Protein AF-A0A5K4F550-F1 (afdb_monomer)

Mean predicted aligned error: 3.84 Å

InterPro domains:
  IPR004254 AdipoR/Haemolysin-III-related [PF03006] (10-175)
  IPR004254 AdipoR/Haemolysin-III-related [PTHR20855] (12-178)

Secondary structure (DSSP, 8-state):
-HHHHTT--SHHHHHHHHHHHHHHHHHHHHHHHHHHHHHTT--HHHHHHHHHHHHHHHHHHHHHHHHHHHHHS-BSTTHHHHHHHHHHHHHHHHHHHHHHSTTT-HHHHHHHHHHHHHGGGGGGGGBS--TTHHHHHHHHHHHHHHHHHHHTTTTSTTHHHHHHHHHHHHHHHHHHHHIIIII--

Solvent-accessible surface area (backbone atoms only — not comparable to full-atom values): 9419 Å² total; per-residue (Å²): 72,70,76,42,44,76,48,31,86,47,71,68,42,34,53,28,23,48,49,31,25,49,29,56,51,50,40,57,46,35,45,49,51,35,54,58,47,60,73,67,73,55,61,69,67,60,51,52,52,36,50,45,51,36,58,29,35,52,30,48,28,52,32,24,66,46,40,43,57,36,70,70,49,60,36,60,79,63,49,27,58,53,42,48,53,52,34,47,53,45,20,52,53,47,28,52,46,43,70,76,45,63,91,71,46,66,70,57,53,53,49,48,56,48,48,57,54,54,61,56,54,62,54,55,80,45,36,75,73,63,77,42,43,71,43,36,50,52,16,51,50,30,44,59,56,18,50,56,29,54,72,35,42,94,74,42,90,63,19,55,57,53,20,51,51,25,46,49,52,16,50,52,38,32,48,51,24,44,44,57,57,59,39,68,94

Sequence (185 aa):
MIKLCSKADTYSKSVAAIVYGLAIVSLFFASSVFHLFSLFYINGRLRSTLQLCDRIVICLFIAASYTPWLLLRDFHASWGLTALWSVWIAAIFGGAFQYVYLDRFQSVELMIYLAISICPAYSFIYMHEQSGLPLLITGALFYLFGVIFFKLDGHIPLAHAIWHCCVFIAIFLQFNAVDTFLITN

pLDDT: mean 95.19, std 3.92, range [72.19, 98.69]

Nearest PDB structures (foldseek):
  5zlf-assembly2_C  TM=2.761E-01  e=5.617E+00  Escherichia coli K-12

Organism: Schistosoma mansoni (NCBI:txid6183)

Structure (mmCIF, N/CA/C/O backbone):
data_AF-A0A5K4F550-F1
#
_entry.id   AF-A0A5K4F550-F1
#
loop_
_atom_site.group_PDB
_atom_site.id
_atom_site.type_symbol
_atom_site.label_atom_id
_atom_site.label_alt_id
_atom_site.label_comp_id
_atom_site.label_asym_id
_atom_site.label_entity_id
_atom_site.label_seq_id
_atom_site.pdbx_PDB_ins_code
_atom_site.Cartn_x
_atom_site.Cartn_y
_atom_site.Cartn_z
_atom_site.occupancy
_atom_site.B_iso_or_equiv
_atom_site.auth_seq_id
_atom_site.auth_comp_id
_atom_site.auth_asym_id
_atom_site.auth_atom_id
_atom_site.pdbx_PDB_model_num
ATOM 1 N N . MET A 1 1 ? 10.713 -9.600 2.844 1.00 88.75 1 MET A N 1
ATOM 2 C CA . MET A 1 1 ? 11.809 -8.761 3.378 1.00 88.75 1 MET A CA 1
ATOM 3 C C . MET A 1 1 ? 13.182 -9.313 3.008 1.00 88.75 1 MET A C 1
ATOM 5 O O . MET A 1 1 ? 13.795 -8.730 2.132 1.00 88.75 1 MET A O 1
ATOM 9 N N . ILE A 1 2 ? 13.629 -10.444 3.579 1.00 93.50 2 ILE A N 1
ATOM 10 C CA . ILE A 1 2 ? 14.992 -10.994 3.378 1.00 93.50 2 ILE A CA 1
ATOM 11 C C . ILE A 1 2 ? 15.392 -11.062 1.894 1.00 93.50 2 ILE A C 1
ATOM 13 O O . ILE A 1 2 ? 16.446 -10.552 1.536 1.00 93.50 2 ILE A O 1
ATOM 17 N N . LYS A 1 3 ? 14.512 -11.587 1.026 1.00 94.69 3 LYS A N 1
ATOM 18 C CA . LYS A 1 3 ? 14.732 -11.654 -0.433 1.00 94.69 3 LYS A CA 1
ATOM 19 C C . LYS A 1 3 ? 15.011 -10.290 -1.085 1.00 94.69 3 LYS A C 1
ATOM 21 O O . LYS A 1 3 ? 15.856 -10.202 -1.966 1.00 94.69 3 LYS A O 1
ATOM 26 N N . LEU A 1 4 ? 14.292 -9.240 -0.679 1.00 96.12 4 LEU A N 1
ATOM 27 C CA . LEU A 1 4 ? 14.497 -7.895 -1.227 1.00 96.12 4 LEU A CA 1
ATOM 28 C C . LEU A 1 4 ? 15.827 -7.324 -0.726 1.00 96.12 4 LEU A C 1
ATOM 30 O O . LEU A 1 4 ? 16.611 -6.812 -1.514 1.00 96.12 4 LEU A O 1
ATOM 34 N N . CYS A 1 5 ? 16.108 -7.471 0.573 1.00 94.94 5 CYS A N 1
ATOM 35 C CA . CYS A 1 5 ? 17.346 -6.976 1.170 1.00 94.94 5 CYS A CA 1
ATOM 36 C C . CYS A 1 5 ? 18.589 -7.666 0.592 1.00 94.94 5 CYS A C 1
ATOM 38 O O . CYS A 1 5 ? 19.590 -7.001 0.370 1.00 94.94 5 CYS A O 1
ATOM 40 N N . SER A 1 6 ? 18.533 -8.971 0.301 1.00 95.12 6 SER A N 1
ATOM 41 C CA . SER A 1 6 ? 19.675 -9.706 -0.267 1.00 95.12 6 SER A CA 1
ATOM 42 C C . SER A 1 6 ? 20.046 -9.277 -1.686 1.00 95.12 6 SER A C 1
ATOM 44 O O . SER A 1 6 ? 21.139 -9.584 -2.143 1.00 95.12 6 SER A O 1
ATOM 46 N N . LYS A 1 7 ? 19.124 -8.623 -2.399 1.00 94.62 7 LYS A N 1
ATOM 47 C CA . LYS A 1 7 ? 19.326 -8.141 -3.770 1.00 94.62 7 LYS A CA 1
ATOM 48 C C . LYS A 1 7 ? 19.594 -6.636 -3.846 1.00 94.62 7 LYS A C 1
ATOM 50 O O . LYS A 1 7 ? 19.900 -6.136 -4.920 1.00 94.62 7 LYS A O 1
ATOM 55 N N . ALA A 1 8 ? 19.429 -5.910 -2.743 1.00 95.38 8 ALA A N 1
ATOM 56 C CA . ALA A 1 8 ? 19.627 -4.473 -2.716 1.00 95.38 8 ALA A CA 1
ATOM 57 C C . ALA A 1 8 ? 21.127 -4.144 -2.729 1.00 95.38 8 ALA A C 1
ATOM 59 O O . ALA A 1 8 ? 21.828 -4.355 -1.745 1.00 95.38 8 ALA A O 1
ATOM 60 N N . ASP A 1 9 ? 21.603 -3.612 -3.849 1.00 94.44 9 ASP A N 1
ATOM 61 C CA . ASP A 1 9 ? 22.997 -3.229 -4.091 1.00 94.44 9 ASP A CA 1
ATOM 62 C C . ASP A 1 9 ? 23.273 -1.743 -3.806 1.00 94.44 9 ASP A C 1
ATOM 64 O O . ASP A 1 9 ? 24.416 -1.345 -3.590 1.00 94.44 9 ASP A O 1
ATOM 68 N N . THR A 1 10 ? 22.225 -0.917 -3.740 1.00 96.31 10 THR A N 1
ATOM 69 C CA . THR A 1 10 ? 22.317 0.508 -3.395 1.00 96.31 10 THR A CA 1
ATOM 70 C C . THR A 1 10 ? 21.645 0.828 -2.058 1.00 96.31 10 THR A C 1
ATOM 72 O O . THR A 1 10 ? 20.754 0.112 -1.582 1.00 96.31 10 THR A O 1
ATOM 75 N N . TYR A 1 11 ? 22.037 1.954 -1.450 1.00 96.19 11 TYR A N 1
ATOM 76 C CA . TYR A 1 11 ? 21.418 2.446 -0.216 1.00 96.19 11 TYR A CA 1
ATOM 77 C C . TYR A 1 11 ? 19.909 2.675 -0.391 1.00 96.19 11 TYR A C 1
ATOM 79 O O . TYR A 1 11 ? 19.114 2.203 0.420 1.00 96.19 11 TYR A O 1
ATOM 87 N N . SER A 1 12 ? 19.497 3.314 -1.490 1.00 96.19 12 SER A N 1
ATOM 88 C CA . SER A 1 12 ? 18.084 3.571 -1.789 1.00 96.19 12 SER A CA 1
ATOM 89 C C . SER A 1 12 ? 17.279 2.276 -1.923 1.00 96.19 12 SER A C 1
ATOM 91 O O . SER A 1 12 ? 16.205 2.163 -1.328 1.00 96.19 12 SER A O 1
ATOM 93 N N . LYS A 1 13 ? 17.810 1.264 -2.631 1.00 97.50 13 LYS A N 1
ATOM 94 C CA . LYS A 1 13 ? 17.168 -0.060 -2.734 1.00 97.50 13 LYS A CA 1
ATOM 95 C C . LYS A 1 13 ? 17.055 -0.736 -1.368 1.00 97.50 13 LYS A C 1
ATOM 97 O O . LYS A 1 13 ? 16.025 -1.338 -1.076 1.00 97.50 13 LYS A O 1
ATOM 102 N N . SER A 1 14 ? 18.064 -0.587 -0.510 1.00 97.38 14 SER A N 1
ATOM 103 C CA . SER A 1 14 ? 18.059 -1.149 0.846 1.00 97.38 14 SER A CA 1
ATOM 104 C C . SER A 1 14 ? 16.978 -0.512 1.717 1.00 97.38 14 SER A C 1
ATOM 106 O O . SER A 1 14 ? 16.201 -1.220 2.357 1.00 97.38 14 SER A O 1
ATOM 108 N N . VAL A 1 15 ? 16.869 0.820 1.695 1.00 97.81 15 VAL A N 1
ATOM 109 C CA . VAL A 1 15 ? 15.821 1.557 2.417 1.00 97.81 15 VAL A CA 1
ATOM 110 C C . VAL A 1 15 ? 14.434 1.144 1.921 1.00 97.81 15 VAL A C 1
ATOM 112 O O . VAL A 1 15 ? 13.586 0.773 2.732 1.00 97.81 15 VAL A O 1
ATOM 115 N N . ALA A 1 16 ? 14.214 1.126 0.603 1.00 97.69 16 ALA A N 1
ATOM 116 C CA . ALA A 1 16 ? 12.952 0.685 0.011 1.00 97.69 16 ALA A CA 1
ATOM 117 C C . ALA A 1 16 ? 12.588 -0.756 0.415 1.00 97.69 16 ALA A C 1
ATOM 119 O O . ALA A 1 16 ? 11.454 -1.020 0.820 1.00 97.69 16 ALA A O 1
ATOM 120 N N . ALA A 1 17 ? 13.553 -1.680 0.353 1.00 97.81 17 ALA A N 1
ATOM 121 C CA . ALA A 1 17 ? 13.375 -3.082 0.720 1.00 97.81 17 ALA A CA 1
ATOM 122 C C . ALA A 1 17 ? 13.023 -3.271 2.204 1.00 97.81 17 ALA A C 1
ATOM 124 O O . ALA A 1 17 ? 12.158 -4.090 2.526 1.00 97.81 17 ALA A O 1
ATOM 125 N N . ILE A 1 18 ? 13.669 -2.516 3.099 1.00 98.12 18 ILE A N 1
ATOM 126 C CA . ILE A 1 18 ? 13.413 -2.561 4.544 1.00 98.12 18 ILE A CA 1
ATOM 127 C C . ILE A 1 18 ? 12.035 -1.984 4.854 1.00 98.12 18 ILE A C 1
ATOM 129 O O . ILE A 1 18 ? 11.241 -2.657 5.503 1.00 98.12 18 ILE A O 1
ATOM 133 N N . VAL A 1 19 ? 11.728 -0.780 4.366 1.00 98.31 19 VAL A N 1
ATOM 134 C CA . VAL A 1 19 ? 10.452 -0.100 4.637 1.00 98.31 19 VAL A CA 1
ATOM 135 C C . VAL A 1 19 ? 9.277 -0.938 4.136 1.00 98.31 19 VAL A C 1
ATOM 137 O O . VAL A 1 19 ? 8.367 -1.252 4.903 1.00 98.31 19 VAL A O 1
ATOM 140 N N . TYR A 1 20 ? 9.317 -1.371 2.874 1.00 98.44 20 TYR A N 1
ATOM 141 C CA . TYR A 1 20 ? 8.244 -2.177 2.295 1.00 98.44 20 TYR A CA 1
ATOM 142 C C . TYR A 1 20 ? 8.177 -3.582 2.908 1.00 98.44 20 TYR A C 1
ATOM 144 O O . TYR A 1 20 ? 7.103 -4.082 3.243 1.00 98.44 20 TYR A O 1
ATOM 152 N N . GLY A 1 21 ? 9.335 -4.219 3.105 1.00 98.00 21 GLY A N 1
ATOM 153 C CA . GLY A 1 21 ? 9.429 -5.556 3.678 1.00 98.00 21 GLY A CA 1
ATOM 154 C C . GLY A 1 21 ? 8.924 -5.632 5.117 1.00 98.00 21 GLY A C 1
ATOM 155 O O . GLY A 1 21 ? 8.192 -6.568 5.434 1.00 98.00 21 GLY A O 1
ATOM 156 N N . LEU A 1 22 ? 9.287 -4.664 5.965 1.00 98.06 22 LEU A N 1
ATOM 157 C CA . LEU A 1 22 ? 8.781 -4.564 7.333 1.00 98.06 22 LEU A CA 1
ATOM 158 C C . LEU A 1 22 ? 7.282 -4.292 7.342 1.00 98.06 22 LEU A C 1
ATOM 160 O O . LEU A 1 22 ? 6.574 -4.944 8.095 1.00 98.06 22 LEU A O 1
ATOM 164 N N . ALA A 1 23 ? 6.780 -3.413 6.472 1.00 98.25 23 ALA A N 1
ATOM 165 C CA . ALA A 1 23 ? 5.355 -3.109 6.429 1.00 98.25 23 ALA A CA 1
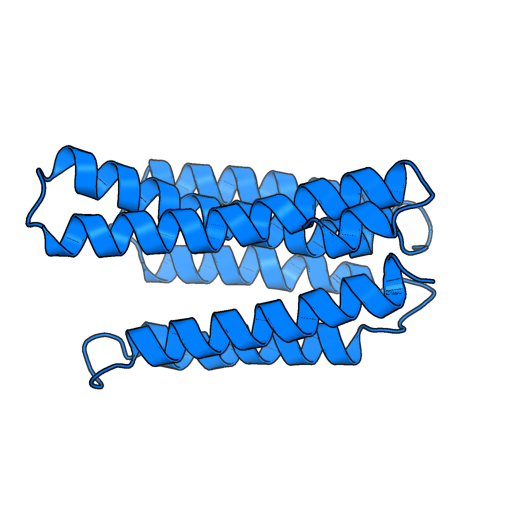ATOM 166 C C . ALA A 1 23 ? 4.491 -4.335 6.093 1.00 98.25 23 ALA A C 1
ATOM 168 O O . ALA A 1 23 ? 3.471 -4.547 6.742 1.00 98.25 23 ALA A O 1
ATOM 169 N N . ILE A 1 24 ? 4.915 -5.182 5.143 1.00 98.31 24 ILE A N 1
ATOM 170 C CA . ILE A 1 24 ? 4.227 -6.453 4.844 1.00 98.31 24 ILE A CA 1
ATOM 171 C C . ILE A 1 24 ? 4.211 -7.367 6.074 1.00 98.31 24 ILE A C 1
ATOM 173 O O . ILE A 1 24 ? 3.174 -7.936 6.413 1.00 98.31 24 ILE A O 1
ATOM 177 N N . VAL A 1 25 ? 5.362 -7.524 6.738 1.00 98.12 25 VAL A N 1
ATOM 178 C CA . VAL A 1 25 ? 5.474 -8.382 7.927 1.00 98.12 25 VAL A CA 1
ATOM 179 C C . VAL A 1 25 ? 4.586 -7.846 9.046 1.00 98.12 25 VAL A C 1
ATOM 181 O O . VAL A 1 25 ? 3.815 -8.608 9.618 1.00 98.12 25 VAL A O 1
ATOM 184 N N . SER A 1 26 ? 4.645 -6.544 9.324 1.00 98.12 26 SER A N 1
ATOM 185 C CA . SER A 1 26 ? 3.832 -5.882 10.343 1.00 98.12 26 SER A CA 1
ATOM 186 C C . SER A 1 26 ? 2.339 -5.989 10.055 1.00 98.12 26 SER A C 1
ATOM 188 O O . SER A 1 26 ? 1.585 -6.230 10.990 1.00 98.12 26 SER A O 1
ATOM 190 N N . LEU A 1 27 ? 1.915 -5.859 8.793 1.00 98.00 27 LEU A N 1
ATOM 191 C CA . LEU A 1 27 ? 0.513 -5.989 8.395 1.00 98.00 27 LEU A CA 1
ATOM 192 C C . LEU A 1 27 ? -0.037 -7.372 8.762 1.00 98.00 27 LEU A C 1
ATOM 194 O O . LEU A 1 27 ? -1.004 -7.480 9.513 1.00 98.00 27 LEU A O 1
ATOM 198 N N . PHE A 1 28 ? 0.606 -8.440 8.282 1.00 97.62 28 PHE A N 1
ATOM 199 C CA . PHE A 1 28 ? 0.147 -9.798 8.575 1.00 97.62 28 PHE A CA 1
ATOM 200 C C . PHE A 1 28 ? 0.339 -10.178 10.041 1.00 97.62 28 PHE A C 1
ATOM 202 O O . PHE A 1 28 ? -0.490 -10.899 10.592 1.00 97.62 28 PHE A O 1
ATOM 209 N N . PHE A 1 29 ? 1.401 -9.695 10.685 1.00 97.81 29 PHE A N 1
ATOM 210 C CA . PHE A 1 29 ? 1.647 -9.949 12.098 1.00 97.81 29 PHE A CA 1
ATOM 211 C C . PHE A 1 29 ? 0.572 -9.311 12.981 1.00 97.81 29 PHE A C 1
ATOM 213 O O . PHE A 1 29 ? -0.004 -10.007 13.812 1.00 97.81 29 PHE A O 1
ATOM 220 N N . ALA A 1 30 ? 0.264 -8.025 12.786 1.00 97.25 30 ALA A N 1
ATOM 221 C CA . ALA A 1 30 ? -0.758 -7.323 13.562 1.00 97.25 30 ALA A CA 1
ATOM 222 C C . ALA A 1 30 ? -2.132 -7.987 13.405 1.00 97.25 30 ALA A C 1
ATOM 224 O O . ALA A 1 30 ? -2.767 -8.296 14.414 1.00 97.25 30 ALA A O 1
ATOM 225 N N . SER A 1 31 ? -2.521 -8.312 12.169 1.00 96.38 31 SER A N 1
ATOM 226 C CA . SER A 1 31 ? -3.775 -9.011 11.880 1.00 96.38 31 SER A CA 1
ATOM 227 C C . SER A 1 31 ? -3.819 -10.395 12.530 1.00 96.38 31 SER A C 1
ATOM 229 O O . SER A 1 31 ? -4.766 -10.724 13.248 1.00 96.38 31 SER A O 1
ATOM 231 N N . SER A 1 32 ? -2.751 -11.186 12.387 1.00 96.00 32 SER A N 1
ATOM 232 C CA . SER A 1 32 ? -2.665 -12.521 12.994 1.00 96.00 32 SER A CA 1
ATOM 233 C C . SER A 1 32 ? -2.754 -12.460 14.518 1.00 96.00 32 SER A C 1
ATOM 235 O O . SER A 1 32 ? -3.506 -13.225 15.116 1.00 96.00 32 SER A O 1
ATOM 237 N N . VAL A 1 33 ? -2.017 -11.542 15.155 1.00 95.88 33 VAL A N 1
ATOM 238 C CA . VAL A 1 33 ? -2.051 -11.351 16.611 1.00 95.88 33 VAL A CA 1
ATOM 239 C C . VAL A 1 33 ? -3.442 -10.916 17.055 1.00 95.88 33 VAL A C 1
ATOM 241 O O . VAL A 1 33 ? -3.978 -11.504 17.990 1.00 95.88 33 VAL A O 1
ATOM 244 N N . PHE A 1 34 ? -4.054 -9.939 16.385 1.00 94.12 34 PHE A N 1
ATOM 245 C CA . PHE A 1 34 ? -5.398 -9.471 16.714 1.00 94.12 34 PHE A CA 1
ATOM 246 C C . PHE A 1 34 ? -6.427 -10.608 16.663 1.00 94.12 34 PHE A C 1
ATOM 248 O O . PHE A 1 34 ? -7.128 -10.841 17.651 1.00 94.12 34 PHE A O 1
ATOM 255 N N . HIS A 1 35 ? -6.485 -11.360 15.561 1.00 91.94 35 HIS A N 1
ATOM 256 C CA . HIS A 1 35 ? -7.452 -12.448 15.411 1.00 91.94 35 HIS A CA 1
ATOM 257 C C . HIS A 1 35 ? -7.168 -13.618 16.353 1.00 91.94 35 HIS A C 1
ATOM 259 O O . HIS A 1 35 ? -8.102 -14.128 16.970 1.00 91.94 35 HIS A O 1
ATOM 265 N N . LEU A 1 36 ? -5.901 -14.001 16.544 1.00 93.81 36 LEU A N 1
ATOM 266 C CA . LEU A 1 36 ? -5.521 -15.045 17.498 1.00 93.81 36 LEU A CA 1
ATOM 267 C C . LEU A 1 36 ? -5.973 -14.687 18.918 1.00 93.81 36 LEU A C 1
ATOM 269 O O . LEU A 1 36 ? -6.604 -15.490 19.596 1.00 93.81 36 LEU A O 1
ATOM 273 N N . PHE A 1 37 ? -5.698 -13.461 19.358 1.00 92.06 37 PHE A N 1
ATOM 274 C CA . PHE A 1 37 ? -6.079 -12.979 20.685 1.00 92.06 37 PHE A CA 1
ATOM 275 C C . PHE A 1 37 ? -7.600 -12.797 20.817 1.00 92.06 37 PHE A C 1
ATOM 277 O O . PHE A 1 37 ? -8.160 -13.015 21.892 1.00 92.06 37 PHE A O 1
ATOM 284 N N . SER A 1 38 ? -8.295 -12.466 19.725 1.00 89.44 38 SER A N 1
ATOM 285 C CA . SER A 1 38 ? -9.758 -12.409 19.699 1.00 89.44 38 SER A CA 1
ATOM 286 C C . SER A 1 38 ? -10.417 -13.783 19.876 1.00 89.44 38 SER A C 1
ATOM 288 O O . SER A 1 38 ? -11.548 -13.830 20.358 1.00 89.44 38 SER A O 1
ATOM 290 N N . LEU A 1 39 ? -9.743 -14.887 19.526 1.00 89.38 39 LEU A N 1
ATOM 291 C CA . LEU A 1 39 ? -10.253 -16.248 19.750 1.00 89.38 39 LEU A CA 1
ATOM 292 C C . LEU A 1 39 ? -10.206 -16.659 21.231 1.00 89.38 39 LEU A C 1
ATOM 294 O O . LEU A 1 39 ? -11.058 -17.416 21.684 1.00 89.38 39 LEU A O 1
ATOM 298 N N . PHE A 1 40 ? -9.250 -16.137 22.005 1.00 90.19 40 PHE A N 1
ATOM 299 C CA . PHE A 1 40 ? -9.059 -16.485 23.421 1.00 90.19 40 PHE A CA 1
ATOM 300 C C . PHE A 1 40 ? -9.890 -15.636 24.406 1.00 90.19 40 PHE A C 1
ATOM 302 O O . PHE A 1 40 ? -9.563 -15.590 25.589 1.00 90.19 40 PHE A O 1
ATOM 309 N N . TYR A 1 41 ? -10.958 -14.961 23.953 1.00 78.62 41 TYR A N 1
ATOM 310 C CA . TYR A 1 41 ? -11.871 -14.162 24.799 1.00 78.62 41 TYR A CA 1
ATOM 311 C C . TYR A 1 41 ? -11.159 -13.164 25.736 1.00 78.62 41 TYR A C 1
ATOM 313 O O . TYR A 1 41 ? -11.399 -13.106 26.941 1.00 78.62 41 TYR A O 1
ATOM 321 N N . ILE A 1 42 ? -10.260 -12.359 25.174 1.00 77.81 42 ILE A N 1
ATOM 322 C CA . ILE A 1 42 ? -9.390 -11.457 25.937 1.00 77.81 42 ILE A CA 1
ATOM 323 C C . ILE A 1 42 ? -10.093 -10.166 26.383 1.00 77.81 42 ILE A C 1
ATOM 325 O O . ILE A 1 42 ? -11.017 -9.673 25.736 1.00 77.81 42 ILE A O 1
ATOM 329 N N . ASN A 1 43 ? -9.591 -9.589 27.485 1.00 81.25 43 ASN A N 1
ATOM 330 C CA . ASN A 1 43 ? -9.983 -8.294 28.049 1.00 81.25 43 ASN A CA 1
ATOM 331 C C . ASN A 1 43 ? -10.216 -7.210 26.980 1.00 81.25 43 ASN A C 1
ATOM 333 O O . ASN A 1 43 ? -9.358 -6.960 26.126 1.00 81.25 43 ASN A O 1
ATOM 337 N N . GLY A 1 44 ? -11.325 -6.473 27.111 1.00 86.81 44 GLY A N 1
ATOM 338 C CA . GLY A 1 44 ? -11.754 -5.464 26.134 1.00 86.81 44 GLY A CA 1
ATOM 339 C C . GLY A 1 44 ? -10.710 -4.385 25.819 1.00 86.81 44 GLY A C 1
ATOM 340 O O . GLY A 1 44 ? -10.583 -3.981 24.666 1.00 86.81 44 GLY A O 1
ATOM 341 N N . ARG A 1 45 ? -9.895 -3.969 26.802 1.00 90.44 45 ARG A N 1
ATOM 342 C CA . ARG A 1 45 ? -8.828 -2.974 26.583 1.00 90.44 45 ARG A CA 1
ATOM 343 C C . ARG A 1 45 ? -7.735 -3.483 25.641 1.00 90.44 45 ARG A C 1
ATOM 345 O O . ARG A 1 45 ? -7.366 -2.772 24.715 1.00 90.44 45 ARG A O 1
ATOM 352 N N . LEU A 1 46 ? -7.235 -4.703 25.859 1.00 91.62 46 LEU A N 1
ATOM 353 C CA . LEU A 1 46 ? -6.188 -5.284 25.013 1.00 91.62 46 LEU A CA 1
ATOM 354 C C . LEU A 1 46 ? -6.721 -5.552 23.601 1.00 91.62 46 LEU A C 1
ATOM 356 O O . LEU A 1 46 ? -6.050 -5.223 22.628 1.00 91.62 46 LEU A O 1
ATOM 360 N N . ARG A 1 47 ? -7.956 -6.059 23.489 1.00 90.94 47 ARG A N 1
ATOM 361 C CA . ARG A 1 47 ? -8.630 -6.228 22.195 1.00 90.94 47 ARG A CA 1
ATOM 362 C C . ARG A 1 47 ? -8.710 -4.909 21.420 1.00 90.94 47 ARG A C 1
ATOM 364 O O . ARG A 1 47 ? -8.323 -4.881 20.259 1.00 90.94 47 AR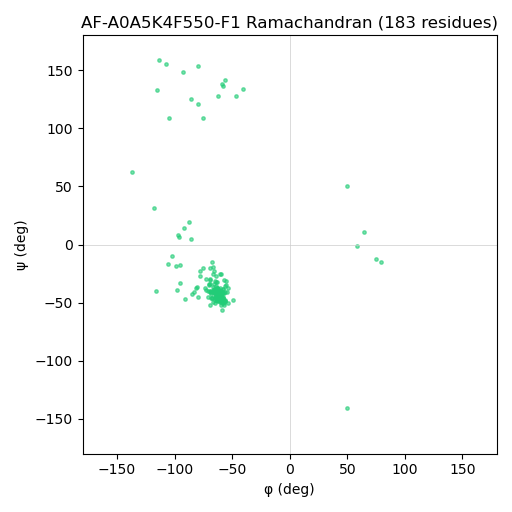G A O 1
ATOM 371 N N . SER A 1 48 ? -9.149 -3.828 22.068 1.00 92.06 48 SER A N 1
ATOM 372 C CA . SER A 1 48 ? -9.246 -2.497 21.453 1.00 92.06 48 SER A CA 1
ATOM 373 C C . SER A 1 48 ? -7.880 -1.955 21.013 1.00 92.06 48 SER A C 1
ATOM 375 O O . SER 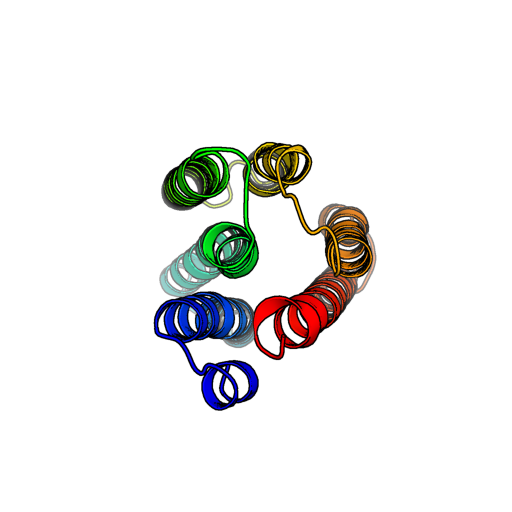A 1 48 ? -7.762 -1.415 19.917 1.00 92.06 48 SER A O 1
ATOM 377 N N . THR A 1 49 ? -6.822 -2.147 21.811 1.00 93.88 49 THR A N 1
ATOM 378 C CA . THR A 1 49 ? -5.459 -1.751 21.415 1.00 93.88 49 THR A CA 1
ATOM 379 C C . THR A 1 49 ? -4.955 -2.543 20.207 1.00 93.88 49 THR A C 1
ATOM 381 O O . THR A 1 49 ? -4.424 -1.944 19.278 1.00 93.88 49 THR A O 1
ATOM 384 N N . LEU A 1 50 ? -5.145 -3.865 20.179 1.00 94.69 50 LEU A N 1
ATOM 385 C CA . LEU A 1 50 ? -4.732 -4.695 19.042 1.00 94.69 50 LEU A CA 1
ATOM 386 C C . LEU A 1 50 ? -5.509 -4.350 17.768 1.00 94.69 50 LEU A C 1
ATOM 388 O O . LEU A 1 50 ? -4.914 -4.245 16.701 1.00 94.69 50 LEU A O 1
ATOM 392 N N . GLN A 1 51 ? -6.811 -4.104 17.895 1.00 94.06 51 GLN A N 1
ATOM 393 C CA . GLN A 1 51 ? -7.663 -3.656 16.797 1.00 94.06 51 GLN A CA 1
ATOM 394 C C . GLN A 1 51 ? -7.210 -2.304 16.239 1.00 94.06 51 GLN A C 1
ATOM 396 O O . GLN A 1 51 ? -7.158 -2.105 15.030 1.00 94.06 51 GLN A O 1
ATOM 401 N N . LEU A 1 52 ? -6.852 -1.369 17.119 1.00 95.25 52 LEU A N 1
ATOM 402 C CA . LEU A 1 52 ? -6.297 -0.085 16.717 1.00 95.25 52 LEU A CA 1
ATOM 403 C C . LEU A 1 52 ? -4.962 -0.258 15.974 1.00 95.25 52 LEU A C 1
ATOM 405 O O . LEU A 1 52 ? -4.758 0.368 14.935 1.00 95.25 52 LEU A O 1
ATOM 409 N N . CYS A 1 53 ? -4.061 -1.106 16.478 1.00 96.31 53 CYS A N 1
ATOM 410 C CA . CYS A 1 53 ? -2.795 -1.405 15.809 1.00 96.31 53 CYS A CA 1
ATOM 411 C C . CYS A 1 53 ? -3.014 -1.998 14.409 1.00 96.31 53 CYS A C 1
ATOM 413 O O . CYS A 1 53 ? -2.358 -1.556 13.466 1.00 96.31 53 CYS A O 1
ATOM 415 N N . ASP A 1 54 ? -3.953 -2.937 14.271 1.00 95.44 54 ASP A N 1
ATOM 416 C CA . ASP A 1 54 ? -4.333 -3.553 12.993 1.00 95.44 54 ASP A CA 1
ATOM 417 C C . ASP A 1 54 ? -4.836 -2.510 11.972 1.00 95.44 54 ASP A C 1
ATOM 419 O O . ASP A 1 54 ? -4.425 -2.485 10.813 1.00 95.44 54 ASP A O 1
ATOM 423 N N . ARG A 1 55 ? -5.628 -1.534 12.421 1.00 94.88 55 ARG A N 1
ATOM 424 C CA . ARG A 1 55 ? -6.136 -0.456 11.555 1.00 94.88 55 ARG A CA 1
ATOM 425 C C . ARG A 1 55 ? -5.090 0.580 11.168 1.00 94.88 55 ARG A C 1
ATOM 427 O O . ARG A 1 55 ? -5.105 1.089 10.045 1.00 94.88 55 ARG A O 1
ATOM 434 N N . ILE A 1 56 ? -4.190 0.929 12.087 1.00 96.94 56 ILE A N 1
ATOM 435 C CA . ILE A 1 56 ? -3.103 1.875 11.807 1.00 96.94 56 ILE A CA 1
ATOM 436 C C . ILE A 1 56 ? -2.101 1.254 10.831 1.00 96.94 56 ILE A C 1
ATOM 438 O O . ILE A 1 56 ? -1.626 1.945 9.926 1.00 96.94 56 ILE A O 1
ATOM 442 N N . VAL A 1 57 ? -1.788 -0.039 10.975 1.00 97.81 57 VAL A N 1
ATOM 443 C CA . VAL A 1 57 ? -0.800 -0.685 10.102 1.00 97.81 57 VAL A CA 1
ATOM 444 C C . VAL A 1 57 ? -1.255 -0.720 8.642 1.00 97.81 57 VAL A C 1
ATOM 446 O O . VAL A 1 57 ? -0.403 -0.632 7.766 1.00 97.81 57 VAL A O 1
ATOM 449 N N . ILE A 1 58 ? -2.563 -0.722 8.354 1.00 97.25 58 ILE A N 1
ATOM 450 C CA . ILE A 1 58 ? -3.086 -0.588 6.983 1.00 97.25 58 ILE A CA 1
ATOM 451 C C . ILE A 1 58 ? -2.669 0.757 6.362 1.00 97.25 58 ILE A C 1
ATOM 453 O O . ILE A 1 58 ? -2.148 0.773 5.246 1.00 97.25 58 ILE A O 1
ATOM 457 N N . CYS A 1 59 ? -2.806 1.881 7.081 1.00 97.56 59 CYS A N 1
ATOM 458 C CA . CYS A 1 59 ? -2.339 3.194 6.603 1.00 97.56 59 CYS A CA 1
ATOM 459 C C . CYS A 1 59 ? -0.834 3.189 6.306 1.00 97.56 59 CYS A C 1
ATOM 461 O O . CYS A 1 59 ? -0.398 3.654 5.252 1.00 97.56 59 CYS A O 1
ATOM 463 N N . LEU A 1 60 ? -0.040 2.657 7.241 1.00 97.94 60 LEU A N 1
ATOM 464 C CA . LEU A 1 60 ? 1.417 2.594 7.109 1.00 97.94 60 LEU A CA 1
ATOM 465 C C . LEU A 1 60 ? 1.839 1.678 5.959 1.00 97.94 60 LEU A C 1
ATOM 467 O O . LEU A 1 60 ? 2.765 2.002 5.219 1.00 97.94 60 LEU A O 1
ATOM 471 N N . PHE A 1 61 ? 1.139 0.559 5.779 1.00 98.38 61 PHE A N 1
ATOM 472 C CA . PHE A 1 61 ? 1.371 -0.369 4.685 1.00 98.38 61 PHE A CA 1
ATOM 473 C C . PHE A 1 61 ? 1.094 0.276 3.328 1.00 98.38 61 PHE A C 1
ATOM 475 O O . PHE A 1 61 ? 1.927 0.144 2.432 1.00 98.38 61 PHE A O 1
ATOM 482 N N . ILE A 1 62 ? -0.004 1.028 3.179 1.00 97.88 62 ILE A N 1
ATOM 483 C CA . ILE A 1 62 ? -0.278 1.772 1.941 1.00 97.88 62 ILE A CA 1
ATOM 484 C C . ILE A 1 62 ? 0.902 2.701 1.630 1.00 97.88 62 ILE A C 1
ATOM 486 O O . ILE A 1 62 ? 1.441 2.644 0.525 1.00 97.88 62 ILE A O 1
ATOM 490 N N . ALA A 1 63 ? 1.389 3.476 2.604 1.00 98.44 63 ALA A N 1
ATOM 491 C CA . ALA A 1 63 ? 2.535 4.361 2.385 1.00 98.44 63 ALA A CA 1
ATOM 492 C C . ALA A 1 63 ? 3.842 3.634 2.049 1.00 98.44 63 ALA A C 1
ATOM 494 O O . ALA A 1 63 ? 4.554 3.991 1.103 1.00 98.44 63 ALA A O 1
ATOM 495 N N . ALA A 1 64 ? 4.139 2.562 2.775 1.00 98.50 64 ALA A N 1
ATOM 496 C CA . ALA A 1 64 ? 5.305 1.735 2.520 1.00 98.50 64 ALA A CA 1
ATOM 497 C C . ALA A 1 64 ? 5.239 1.038 1.151 1.00 98.50 64 ALA A C 1
ATOM 499 O O . ALA A 1 64 ? 6.275 0.868 0.516 1.00 98.50 64 ALA A O 1
ATOM 500 N N . SER A 1 65 ? 4.044 0.685 0.660 1.00 98.06 65 SER A N 1
ATOM 501 C CA . SER A 1 65 ? 3.851 0.064 -0.659 1.00 98.06 65 SER A CA 1
ATOM 502 C C . SER A 1 65 ? 4.227 0.985 -1.822 1.00 98.06 65 SER A C 1
ATOM 504 O O . SER A 1 65 ? 4.748 0.518 -2.834 1.00 98.06 65 SER A O 1
ATOM 506 N N . TYR A 1 66 ? 4.052 2.297 -1.651 1.00 98.19 66 TYR A N 1
ATOM 507 C CA . TYR A 1 66 ? 4.470 3.311 -2.619 1.00 98.19 66 TYR A CA 1
ATOM 508 C C . TYR A 1 66 ? 5.971 3.600 -2.576 1.00 98.19 66 TYR A C 1
ATOM 510 O O . TYR A 1 66 ? 6.547 4.009 -3.583 1.00 98.19 66 TYR A O 1
ATOM 518 N N . THR A 1 67 ? 6.615 3.388 -1.427 1.00 98.12 67 THR A N 1
ATOM 519 C CA . THR A 1 67 ? 7.993 3.836 -1.184 1.00 98.12 67 THR A CA 1
ATOM 520 C C . THR A 1 67 ? 9.000 3.300 -2.213 1.00 98.12 67 THR A C 1
ATOM 522 O O . THR A 1 67 ? 9.739 4.119 -2.754 1.00 98.12 67 THR A O 1
ATOM 525 N N . PRO A 1 68 ? 9.033 1.998 -2.574 1.00 97.94 68 PRO A N 1
ATOM 526 C CA . PRO A 1 68 ? 9.951 1.513 -3.604 1.00 97.94 68 PRO A CA 1
ATOM 527 C C . PRO A 1 68 ? 9.756 2.200 -4.955 1.00 97.94 68 PRO A C 1
ATOM 529 O O . PRO A 1 68 ? 10.732 2.556 -5.604 1.00 97.94 68 PRO A O 1
ATOM 532 N N . TRP A 1 69 ? 8.507 2.422 -5.367 1.00 97.75 69 TRP A N 1
ATOM 533 C CA . TRP A 1 69 ? 8.194 3.053 -6.649 1.00 97.75 69 TRP A CA 1
ATOM 534 C C . TRP A 1 69 ? 8.636 4.510 -6.667 1.00 97.75 69 TRP A C 1
ATOM 536 O O . TRP A 1 69 ? 9.338 4.923 -7.579 1.00 97.75 69 TRP A O 1
ATOM 546 N N . LEU A 1 70 ? 8.274 5.268 -5.633 1.00 97.19 70 LEU A N 1
ATOM 547 C CA . LEU A 1 70 ? 8.538 6.705 -5.559 1.00 97.19 70 LEU A CA 1
ATOM 548 C C . LEU A 1 70 ? 10.005 7.045 -5.254 1.00 97.19 70 LEU A C 1
ATOM 550 O O . LEU A 1 70 ? 10.427 8.166 -5.525 1.00 97.19 70 LEU A O 1
ATOM 554 N N . LEU A 1 71 ? 10.769 6.101 -4.690 1.00 96.56 71 LEU A N 1
ATOM 555 C CA . LEU A 1 71 ? 12.187 6.280 -4.367 1.00 96.56 71 LEU A CA 1
ATOM 556 C C . LEU A 1 71 ? 13.134 5.765 -5.460 1.00 96.56 71 LEU A C 1
ATOM 558 O O . LEU A 1 71 ? 14.227 6.305 -5.598 1.00 96.56 71 LEU A O 1
ATOM 562 N N . LEU A 1 72 ? 12.764 4.698 -6.180 1.00 96.69 72 LEU A N 1
ATOM 563 C CA . LEU A 1 72 ? 13.675 3.999 -7.102 1.00 96.69 72 LEU A CA 1
ATOM 564 C C . LEU A 1 72 ? 13.403 4.269 -8.581 1.00 96.69 72 LEU A C 1
ATOM 566 O O . LEU A 1 72 ? 14.257 3.962 -9.406 1.00 96.69 72 LEU A O 1
ATOM 570 N N . ARG A 1 73 ? 12.224 4.787 -8.938 1.00 96.06 73 ARG A N 1
ATOM 571 C CA . ARG A 1 73 ? 11.914 5.148 -10.324 1.00 96.06 73 ARG A CA 1
ATOM 572 C C . ARG A 1 73 ? 12.237 6.605 -10.592 1.00 96.06 73 ARG A C 1
ATOM 574 O O . ARG A 1 73 ? 12.062 7.459 -9.728 1.00 96.06 73 ARG A O 1
ATOM 581 N N . ASP A 1 74 ? 12.618 6.879 -11.832 1.00 94.50 74 ASP A N 1
ATOM 582 C CA . ASP A 1 74 ? 12.851 8.236 -12.298 1.00 94.50 74 ASP A CA 1
ATOM 583 C C . ASP A 1 74 ? 11.526 8.922 -12.636 1.00 94.50 74 ASP A C 1
ATOM 585 O O . ASP A 1 74 ? 10.775 8.489 -13.518 1.00 94.50 74 ASP A O 1
ATOM 589 N N . PHE A 1 75 ? 11.258 10.039 -11.967 1.00 96.06 75 PHE A N 1
ATOM 590 C CA . PHE A 1 75 ? 10.107 10.903 -12.225 1.00 96.06 75 PHE A CA 1
ATOM 591 C C . PHE A 1 75 ? 10.546 12.198 -12.896 1.00 96.06 75 PHE A C 1
ATOM 593 O O . PHE A 1 75 ? 11.680 12.647 -12.742 1.00 96.06 75 PHE A O 1
ATOM 600 N N . HIS A 1 76 ? 9.635 12.830 -13.630 1.00 93.88 76 HIS A N 1
ATOM 601 C CA . HIS A 1 76 ? 9.853 14.189 -14.102 1.00 93.88 76 HIS A CA 1
ATOM 602 C C . HIS A 1 76 ? 9.991 15.138 -12.900 1.00 93.88 76 HIS A C 1
ATOM 604 O O . HIS A 1 76 ? 9.117 15.181 -12.033 1.00 93.88 76 HIS A O 1
ATOM 610 N N . ALA A 1 77 ? 11.063 15.933 -12.856 1.00 91.62 77 ALA A N 1
ATOM 611 C CA . ALA A 1 77 ? 11.342 16.855 -11.752 1.00 91.62 77 ALA A CA 1
ATOM 612 C C . ALA A 1 77 ? 11.248 16.170 -10.363 1.00 91.62 77 ALA A C 1
ATOM 614 O O . ALA A 1 77 ? 11.684 15.037 -10.186 1.00 91.62 77 ALA A O 1
ATOM 615 N N . SER A 1 78 ? 10.692 16.849 -9.356 1.00 91.75 78 SER A N 1
ATOM 616 C CA . SER A 1 78 ? 10.586 16.340 -7.981 1.00 91.75 78 SER A CA 1
ATOM 617 C C . SER A 1 78 ? 9.277 15.598 -7.674 1.00 91.75 78 SER A C 1
ATOM 619 O O . SER A 1 78 ? 8.983 15.364 -6.500 1.00 91.75 78 SER A O 1
ATOM 621 N N . TRP A 1 79 ? 8.483 15.213 -8.686 1.00 93.19 79 TRP A N 1
ATOM 622 C CA . TRP A 1 79 ? 7.156 14.612 -8.476 1.00 93.19 79 TRP A CA 1
ATOM 623 C C . TRP A 1 79 ? 7.190 13.332 -7.631 1.00 93.19 79 TRP A C 1
ATOM 625 O O . TRP A 1 79 ? 6.320 13.163 -6.778 1.00 93.19 79 TRP A O 1
ATOM 635 N N . GLY A 1 80 ? 8.205 12.476 -7.802 1.00 94.62 80 GLY A N 1
ATOM 636 C CA . GLY A 1 80 ? 8.363 11.252 -7.004 1.00 94.62 80 GLY A CA 1
ATOM 637 C C . GLY A 1 80 ? 8.531 11.540 -5.508 1.00 94.62 80 GLY A C 1
ATOM 638 O O . GLY A 1 80 ? 7.804 10.995 -4.677 1.00 94.62 80 GLY A O 1
ATOM 639 N N . LEU A 1 81 ? 9.415 12.480 -5.155 1.00 95.31 81 LEU A N 1
ATOM 640 C CA . LEU A 1 81 ? 9.659 12.861 -3.760 1.00 95.31 81 LEU A CA 1
ATOM 641 C C . LEU A 1 81 ? 8.464 13.606 -3.146 1.00 95.31 81 LEU A C 1
ATOM 643 O O . LEU A 1 81 ? 8.099 13.344 -2.000 1.00 95.31 81 LEU A O 1
ATOM 647 N N . THR A 1 82 ? 7.825 14.506 -3.900 1.00 95.94 82 THR A N 1
ATOM 648 C CA . THR A 1 82 ? 6.601 15.193 -3.459 1.00 95.94 82 THR A CA 1
ATOM 649 C C . THR A 1 82 ? 5.481 14.190 -3.180 1.00 95.94 82 THR A C 1
ATOM 651 O O . THR A 1 82 ? 4.830 14.271 -2.136 1.00 95.94 82 THR A O 1
ATOM 654 N N . ALA A 1 83 ? 5.289 13.209 -4.067 1.00 96.62 83 ALA A N 1
ATOM 655 C CA . ALA A 1 83 ? 4.321 12.140 -3.866 1.00 96.62 83 ALA A CA 1
ATOM 656 C C . ALA A 1 83 ? 4.666 11.299 -2.627 1.00 96.62 83 ALA A C 1
ATOM 658 O O . ALA A 1 83 ? 3.777 11.028 -1.821 1.00 96.62 83 ALA A O 1
ATOM 659 N N . LEU A 1 84 ? 5.944 10.965 -2.410 1.00 97.44 84 LEU A N 1
ATOM 660 C CA . LEU A 1 84 ? 6.382 10.170 -1.260 1.00 97.44 84 LEU A CA 1
ATOM 661 C C . LEU A 1 84 ? 6.010 10.847 0.063 1.00 97.44 84 LEU A C 1
ATOM 663 O O . LEU A 1 84 ? 5.372 10.226 0.915 1.00 97.44 84 LEU A O 1
ATOM 667 N N . TRP A 1 85 ? 6.340 12.133 0.214 1.00 97.38 85 TRP A N 1
ATOM 668 C CA . TRP A 1 85 ?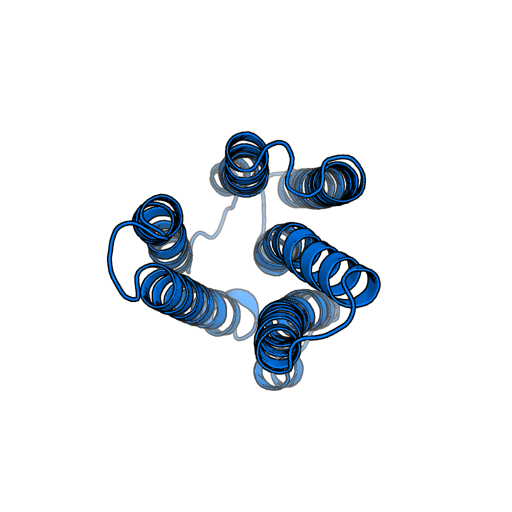 5.961 12.904 1.400 1.00 97.38 85 TRP A CA 1
ATOM 669 C C . TRP A 1 85 ? 4.447 12.994 1.567 1.00 97.38 85 TRP A C 1
ATOM 671 O O . TRP A 1 85 ? 3.944 12.800 2.673 1.00 97.38 85 TRP A O 1
ATOM 681 N N . SER A 1 86 ? 3.714 13.239 0.477 1.00 96.94 86 SER A N 1
ATOM 682 C CA . SER A 1 86 ? 2.254 13.353 0.525 1.00 96.94 86 SER A CA 1
ATOM 683 C C . SER A 1 86 ? 1.587 12.075 1.046 1.00 96.94 86 SER A C 1
ATOM 685 O O . SER A 1 86 ? 0.709 12.149 1.905 1.00 96.94 86 SER A O 1
ATOM 687 N N . VAL A 1 87 ? 2.054 10.902 0.603 1.00 97.88 87 VAL A N 1
ATOM 688 C CA . VAL A 1 87 ? 1.512 9.598 1.001 1.00 97.88 87 VAL A CA 1
ATOM 689 C C . VAL A 1 87 ? 1.786 9.327 2.479 1.00 97.88 87 VAL A C 1
ATOM 691 O O . VAL A 1 87 ? 0.882 8.919 3.205 1.00 97.88 87 VAL A O 1
ATOM 694 N N . TRP A 1 88 ? 3.014 9.569 2.947 1.00 98.38 88 TRP A N 1
ATOM 695 C CA . TRP A 1 88 ? 3.379 9.351 4.350 1.0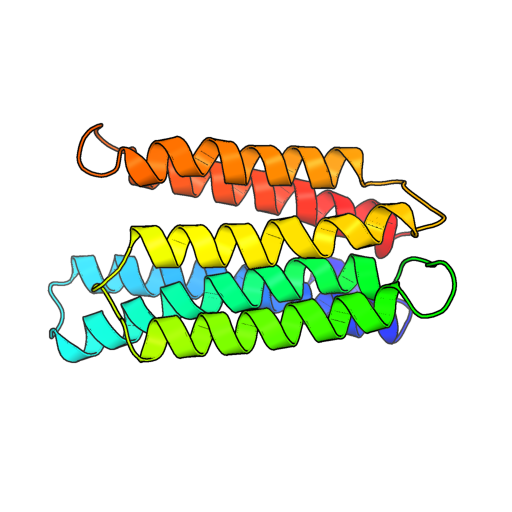0 98.38 88 TRP A CA 1
ATOM 696 C C . TRP A 1 88 ? 2.646 10.302 5.298 1.00 98.38 88 TRP A C 1
ATOM 698 O O . TRP A 1 88 ? 2.146 9.865 6.333 1.00 98.38 88 TRP A O 1
ATOM 708 N N . ILE A 1 89 ? 2.509 11.578 4.929 1.00 98.12 89 ILE A N 1
ATOM 709 C CA . ILE A 1 89 ? 1.710 12.549 5.688 1.00 98.12 89 ILE A CA 1
ATOM 710 C C . ILE A 1 89 ? 0.247 12.090 5.755 1.00 98.12 89 ILE A C 1
ATOM 712 O O . ILE A 1 89 ? -0.344 12.059 6.835 1.00 98.12 89 ILE A O 1
ATOM 716 N N . ALA A 1 90 ? -0.330 11.676 4.624 1.00 97.69 90 ALA A N 1
ATOM 717 C CA . ALA A 1 90 ? -1.704 11.188 4.574 1.00 97.69 90 ALA A CA 1
ATOM 718 C C . ALA A 1 90 ? -1.897 9.905 5.406 1.00 97.69 90 ALA A C 1
ATOM 720 O O . ALA A 1 90 ? -2.904 9.774 6.099 1.00 97.69 90 ALA A O 1
ATOM 721 N N . ALA A 1 91 ? -0.915 8.999 5.423 1.00 97.88 91 ALA A N 1
ATOM 722 C CA . ALA A 1 91 ? -0.929 7.809 6.270 1.00 97.88 91 ALA A CA 1
ATOM 723 C C . ALA A 1 91 ? -0.859 8.138 7.769 1.00 97.88 91 ALA A C 1
ATOM 725 O O . ALA A 1 91 ? -1.566 7.507 8.554 1.00 97.88 91 ALA A O 1
ATOM 726 N N . ILE A 1 92 ? -0.074 9.143 8.173 1.00 97.81 92 ILE A N 1
ATOM 727 C CA . ILE A 1 92 ? -0.030 9.619 9.566 1.00 97.81 92 ILE A CA 1
ATOM 728 C C . ILE A 1 92 ? -1.393 10.187 9.976 1.00 97.81 92 ILE A C 1
ATOM 730 O O . ILE A 1 92 ? -1.918 9.811 11.025 1.00 97.81 92 ILE A O 1
ATOM 734 N N . PHE A 1 93 ? -2.007 11.032 9.141 1.00 97.50 93 PHE A N 1
ATOM 735 C CA . PHE A 1 93 ? -3.352 11.553 9.407 1.00 97.50 93 PHE A CA 1
ATOM 736 C C . PHE A 1 93 ? -4.408 10.446 9.440 1.00 97.50 93 PHE A C 1
ATOM 738 O O . PHE A 1 93 ? -5.263 10.441 10.326 1.00 97.50 93 PHE A O 1
ATOM 745 N N . GLY A 1 94 ? -4.323 9.478 8.526 1.00 96.62 94 GLY A N 1
ATOM 746 C CA . GLY A 1 94 ? -5.185 8.301 8.529 1.00 96.62 94 GLY A CA 1
ATOM 747 C C . GLY A 1 94 ? -5.039 7.495 9.819 1.00 96.62 94 GLY A C 1
ATOM 748 O O . GLY A 1 94 ? -6.037 7.143 10.436 1.00 96.62 94 GLY A O 1
ATOM 749 N N . GLY A 1 95 ? -3.810 7.253 10.283 1.00 96.50 95 GLY A N 1
ATOM 750 C CA . GLY A 1 95 ? -3.548 6.578 11.557 1.00 96.50 95 GLY A CA 1
ATOM 751 C C . GLY A 1 95 ? -4.070 7.358 12.769 1.00 96.50 95 GLY A C 1
ATOM 752 O O . GLY A 1 95 ? -4.690 6.775 13.658 1.00 96.50 95 GLY A O 1
ATOM 753 N N . ALA A 1 96 ? -3.900 8.683 12.783 1.00 96.44 96 ALA A N 1
ATOM 754 C CA . ALA A 1 96 ? -4.459 9.548 13.821 1.00 96.44 96 ALA A CA 1
ATOM 755 C C . ALA A 1 96 ? -5.997 9.503 13.841 1.00 96.44 96 ALA A C 1
ATOM 757 O O . ALA A 1 96 ? -6.600 9.462 14.914 1.00 96.44 96 ALA A O 1
ATOM 758 N N . PHE A 1 97 ? -6.644 9.441 12.672 1.00 95.94 97 PHE A N 1
ATOM 759 C CA . PHE A 1 97 ? -8.090 9.246 12.581 1.00 95.94 97 PHE A CA 1
ATOM 760 C C . PHE A 1 97 ? -8.523 7.916 13.214 1.00 95.94 97 PHE A C 1
ATOM 762 O O . PHE A 1 97 ? -9.465 7.911 14.008 1.00 95.94 97 PHE A O 1
ATOM 769 N N . GLN A 1 98 ? -7.812 6.815 12.933 1.00 93.25 98 GLN A N 1
ATOM 770 C CA . GLN A 1 98 ? -8.104 5.509 13.544 1.00 93.25 98 GLN A CA 1
ATOM 771 C C . GLN A 1 98 ? -7.976 5.539 15.069 1.00 93.25 98 GLN A C 1
ATOM 773 O O . GLN A 1 98 ? -8.783 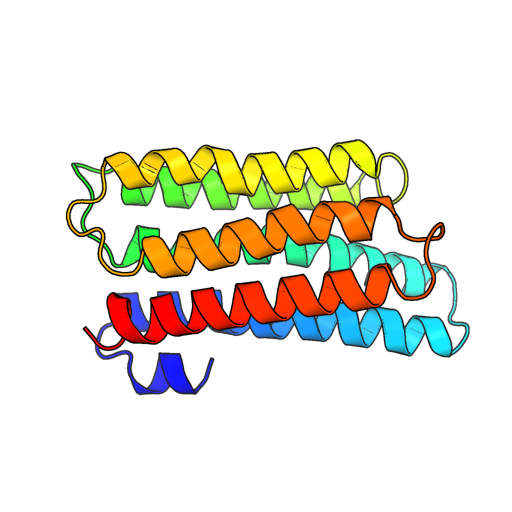4.931 15.767 1.00 93.25 98 GLN A O 1
ATOM 778 N N . TYR A 1 99 ? -6.995 6.279 15.588 1.00 93.88 99 TYR A N 1
ATOM 779 C CA . TYR A 1 99 ? -6.808 6.465 17.025 1.00 93.88 99 TYR A CA 1
ATOM 780 C C . TYR A 1 99 ? -7.982 7.195 17.690 1.00 93.88 99 TYR A C 1
ATOM 782 O O . TYR A 1 99 ? -8.443 6.777 18.750 1.00 93.88 99 TYR A O 1
ATOM 790 N N . VAL A 1 100 ? -8.482 8.270 17.075 1.00 94.25 100 VAL A N 1
ATOM 791 C CA . VAL A 1 100 ? -9.534 9.117 17.667 1.00 94.25 100 VAL A CA 1
ATOM 792 C C . VAL A 1 100 ? -10.936 8.524 17.493 1.00 94.25 100 VAL A C 1
ATOM 794 O O . VAL A 1 100 ? -11.773 8.657 18.385 1.00 94.25 100 VAL A O 1
ATOM 797 N N . TYR A 1 101 ? -11.213 7.879 16.357 1.00 92.00 101 TYR A N 1
ATOM 798 C CA . TYR A 1 101 ? -12.561 7.449 15.961 1.00 92.00 101 TYR A CA 1
ATOM 799 C C . TYR A 1 101 ? -12.704 5.930 15.813 1.00 92.00 101 TYR A C 1
ATOM 801 O O . TYR A 1 101 ? -13.513 5.467 15.001 1.00 92.00 101 TYR A O 1
ATOM 809 N N . LEU A 1 102 ? -11.944 5.160 16.600 1.00 87.56 102 LEU A N 1
ATOM 810 C CA . LEU A 1 102 ? -11.984 3.697 16.602 1.00 87.56 102 LEU A CA 1
ATOM 811 C C . LEU A 1 102 ? -13.433 3.175 16.637 1.00 87.56 102 LEU A C 1
ATOM 813 O O . LEU A 1 102 ? -14.231 3.598 17.471 1.00 87.56 102 LEU A O 1
ATOM 817 N N . ASP A 1 103 ? -13.769 2.284 15.699 1.00 82.00 103 ASP A N 1
ATOM 818 C CA . ASP A 1 103 ? -15.089 1.656 15.512 1.00 82.00 103 ASP A CA 1
ATOM 819 C C . ASP A 1 103 ? -16.290 2.577 15.261 1.00 82.00 103 ASP A C 1
ATOM 821 O O . ASP A 1 103 ? -17.396 2.092 15.022 1.00 82.00 103 ASP A O 1
ATOM 825 N N . ARG A 1 104 ? -16.112 3.900 15.237 1.00 85.31 104 ARG A N 1
ATOM 826 C CA . ARG A 1 104 ? -17.241 4.826 15.103 1.00 85.31 104 ARG A CA 1
ATOM 827 C C . ARG A 1 104 ? -17.702 5.003 13.659 1.00 85.31 104 ARG A C 1
ATOM 829 O O . ARG A 1 104 ? -18.897 5.141 13.411 1.00 85.31 104 ARG A O 1
ATOM 836 N N . PHE A 1 105 ? -16.767 5.024 12.707 1.00 89.75 105 PHE A N 1
ATOM 837 C CA . PHE A 1 105 ? -17.043 5.397 11.315 1.00 89.75 105 PHE A CA 1
ATOM 838 C C . PHE A 1 105 ? -16.350 4.477 10.299 1.00 89.75 105 PHE A C 1
ATOM 840 O O . PHE A 1 105 ? -15.554 4.930 9.479 1.00 89.75 105 PHE A O 1
ATOM 847 N N . GLN A 1 106 ? -16.701 3.188 10.300 1.00 87.88 106 GLN A N 1
ATOM 848 C CA . GLN A 1 106 ? -16.093 2.170 9.423 1.00 87.88 106 GLN A CA 1
ATOM 849 C C . GLN A 1 106 ? -16.130 2.528 7.923 1.00 87.88 106 GLN A C 1
ATOM 851 O O . GLN A 1 106 ? -15.180 2.272 7.186 1.00 87.88 106 GLN A O 1
ATOM 856 N N . SER A 1 107 ? -17.212 3.158 7.444 1.00 90.38 107 SER A N 1
ATOM 857 C CA . SER A 1 107 ? -17.284 3.584 6.035 1.00 90.38 107 SER A CA 1
ATOM 858 C C . SER A 1 107 ? -16.335 4.743 5.719 1.00 90.38 107 SER A C 1
ATOM 860 O O . SER A 1 107 ? -15.774 4.775 4.629 1.00 90.38 107 SER A O 1
ATOM 862 N N . VAL A 1 108 ? -16.124 5.667 6.662 1.00 93.25 108 VAL A N 1
ATOM 863 C CA . VAL A 1 108 ? -15.179 6.785 6.495 1.00 93.25 108 VAL A CA 1
ATOM 864 C C . VAL A 1 108 ? -13.743 6.270 6.536 1.00 93.25 108 VAL A C 1
ATOM 866 O O . VAL A 1 108 ? -12.927 6.676 5.720 1.00 93.25 108 VAL A O 1
ATOM 869 N N . GLU A 1 109 ? -13.454 5.324 7.426 1.00 92.12 109 GLU A N 1
ATOM 870 C CA . GLU A 1 109 ? -12.179 4.603 7.486 1.00 92.12 109 GLU A CA 1
ATOM 871 C C . GLU A 1 109 ? -11.821 3.965 6.135 1.00 92.12 109 GLU A C 1
ATOM 873 O O . GLU A 1 109 ? -10.746 4.229 5.598 1.00 92.12 109 GLU A O 1
ATOM 878 N N . LEU A 1 110 ? -12.753 3.222 5.529 1.00 94.56 110 LEU A N 1
ATOM 879 C CA . LEU A 1 110 ? -12.554 2.650 4.197 1.00 94.56 110 LEU A CA 1
ATOM 880 C C . LEU A 1 110 ? -12.295 3.733 3.136 1.00 94.56 110 LEU A C 1
ATOM 882 O O . LEU A 1 110 ? -11.408 3.575 2.298 1.00 94.56 110 LEU A O 1
ATOM 886 N N . MET A 1 111 ? -13.037 4.844 3.169 1.00 95.62 111 MET A N 1
ATOM 887 C CA . MET A 1 111 ? -12.821 5.960 2.240 1.00 95.62 111 MET A CA 1
ATOM 888 C C . MET A 1 111 ? -11.445 6.608 2.417 1.00 95.62 111 MET A C 1
ATOM 890 O O . MET A 1 111 ? -10.820 6.964 1.422 1.00 95.62 111 MET A O 1
ATOM 894 N N . ILE A 1 112 ? -10.948 6.727 3.651 1.00 95.50 112 ILE A N 1
ATOM 895 C CA . ILE A 1 112 ? -9.599 7.229 3.938 1.00 95.50 112 ILE A CA 1
ATOM 896 C C . ILE A 1 112 ? -8.551 6.296 3.322 1.00 95.50 112 ILE A C 1
ATOM 898 O O . ILE A 1 112 ? -7.660 6.771 2.620 1.00 95.50 112 ILE A O 1
ATOM 902 N N . TYR A 1 113 ? -8.676 4.979 3.507 1.00 96.62 113 TYR A N 1
ATOM 903 C CA . TYR A 1 113 ? -7.756 4.010 2.898 1.00 96.62 113 TYR A CA 1
ATOM 904 C C . TYR A 1 113 ? -7.757 4.093 1.366 1.00 96.62 113 TYR A C 1
ATOM 906 O O . TYR A 1 113 ? -6.695 4.109 0.737 1.00 96.62 113 TYR A O 1
ATOM 914 N N . LEU A 1 114 ? -8.937 4.207 0.753 1.00 96.69 114 LEU A N 1
ATOM 915 C CA . LEU A 1 114 ? -9.064 4.383 -0.693 1.00 96.69 114 LEU A CA 1
ATOM 916 C C . LEU A 1 114 ? -8.483 5.723 -1.166 1.00 96.69 114 LEU A C 1
ATOM 918 O O . LEU A 1 114 ? -7.807 5.760 -2.184 1.00 96.69 114 LEU A O 1
ATOM 922 N N . ALA A 1 115 ? -8.669 6.814 -0.425 1.00 96.06 115 ALA A N 1
ATOM 923 C CA . ALA A 1 115 ? -8.121 8.119 -0.789 1.00 96.06 115 ALA A CA 1
ATOM 924 C C . ALA A 1 115 ? -6.584 8.150 -0.707 1.00 96.06 115 ALA A C 1
ATOM 926 O O . ALA A 1 115 ? -5.929 8.597 -1.648 1.00 96.06 115 ALA A O 1
ATOM 927 N N . ILE A 1 116 ? -6.000 7.629 0.381 1.00 95.75 116 ILE A N 1
ATOM 928 C CA . ILE A 1 116 ? -4.537 7.547 0.557 1.00 95.75 116 ILE A CA 1
ATOM 929 C C . ILE A 1 116 ? -3.917 6.633 -0.506 1.00 95.75 116 ILE A C 1
ATOM 931 O O . ILE A 1 116 ? -2.792 6.871 -0.935 1.00 95.75 116 ILE A O 1
ATOM 935 N N . SER A 1 117 ? -4.635 5.597 -0.949 1.00 95.81 117 SER A N 1
ATOM 936 C CA . SER A 1 117 ? -4.134 4.685 -1.979 1.00 95.81 117 SER A CA 1
ATOM 937 C C . SER A 1 117 ? -4.342 5.190 -3.406 1.00 95.81 117 SER A C 1
ATOM 939 O O . SER A 1 117 ? -3.433 5.039 -4.209 1.00 95.81 117 SER A O 1
ATOM 941 N N . ILE A 1 118 ? -5.477 5.795 -3.759 1.00 95.44 118 ILE A N 1
ATOM 942 C CA . ILE A 1 118 ? -5.789 6.167 -5.150 1.00 95.44 118 ILE A CA 1
ATOM 943 C C . ILE A 1 118 ? -5.189 7.525 -5.527 1.00 95.44 118 ILE A C 1
ATOM 945 O O . ILE A 1 118 ? -4.633 7.657 -6.615 1.00 95.44 118 ILE A O 1
ATOM 949 N N . CYS A 1 119 ? -5.264 8.538 -4.656 1.00 93.00 119 CYS A N 1
ATOM 950 C CA . CYS A 1 119 ? -4.834 9.895 -5.016 1.00 93.00 119 CYS A CA 1
ATOM 951 C C . CYS A 1 119 ? -3.343 9.969 -5.404 1.00 93.00 119 CYS A C 1
ATOM 953 O O . CYS A 1 119 ? -3.032 10.550 -6.446 1.00 93.00 119 CYS A O 1
ATOM 955 N N . PRO A 1 120 ? -2.406 9.352 -4.657 1.00 91.50 120 PRO A N 1
ATOM 956 C CA . PRO A 1 120 ? -0.992 9.385 -5.020 1.00 91.50 120 PRO A CA 1
ATOM 957 C C . PRO A 1 120 ? -0.647 8.584 -6.276 1.00 91.50 120 PRO A C 1
ATOM 959 O O . PRO A 1 120 ? 0.375 8.872 -6.901 1.00 91.50 120 PRO A O 1
ATOM 962 N N . ALA A 1 121 ? -1.495 7.634 -6.693 1.00 92.69 121 ALA A N 1
ATOM 963 C CA . ALA A 1 121 ? -1.303 6.876 -7.932 1.00 92.69 121 ALA A CA 1
ATOM 964 C C . ALA A 1 121 ? -1.261 7.791 -9.166 1.00 92.69 121 ALA A C 1
ATOM 966 O O . ALA A 1 121 ? -0.605 7.463 -10.152 1.00 92.69 121 ALA A O 1
ATOM 967 N N . TYR A 1 122 ? -1.893 8.971 -9.093 1.00 93.31 122 TYR A N 1
ATOM 968 C CA . TYR A 1 122 ? -1.813 9.988 -10.143 1.00 93.31 122 TYR A CA 1
ATOM 969 C C . TYR A 1 122 ? -0.366 10.404 -10.446 1.00 93.31 122 TYR A C 1
ATOM 971 O O . TYR A 1 122 ? -0.048 10.706 -11.590 1.00 93.31 122 TYR A O 1
ATOM 979 N N . SER A 1 123 ? 0.544 10.358 -9.465 1.00 94.00 123 SER A N 1
ATOM 980 C CA . SER A 1 123 ? 1.959 10.695 -9.681 1.00 94.00 123 SER A CA 1
ATOM 981 C C . SER A 1 123 ? 2.653 9.797 -10.712 1.00 94.00 123 SER A C 1
ATOM 983 O O . SER A 1 123 ? 3.597 10.243 -11.363 1.00 94.00 123 SER A O 1
ATOM 985 N N . PHE A 1 124 ? 2.173 8.565 -10.926 1.00 95.06 124 PHE A N 1
ATOM 986 C CA . PHE A 1 124 ? 2.781 7.612 -11.860 1.00 95.06 124 PHE A CA 1
ATOM 987 C C . PHE A 1 124 ? 2.671 8.025 -13.331 1.00 95.06 124 PHE A C 1
ATOM 989 O O . PHE A 1 124 ? 3.438 7.521 -14.150 1.00 95.06 124 PHE A O 1
ATOM 996 N N . ILE A 1 125 ? 1.808 8.988 -13.678 1.00 94.62 125 ILE A N 1
ATOM 997 C CA . ILE A 1 125 ? 1.794 9.567 -15.032 1.00 94.62 125 ILE A CA 1
ATOM 998 C C . ILE A 1 125 ? 3.086 10.337 -15.346 1.00 94.62 125 ILE A C 1
ATOM 1000 O O . ILE A 1 125 ? 3.427 10.506 -16.511 1.00 94.62 125 ILE A O 1
ATOM 1004 N N . TYR A 1 126 ? 3.804 10.795 -14.314 1.00 95.56 126 TYR A N 1
ATOM 1005 C CA . TYR A 1 126 ? 5.079 11.506 -14.429 1.00 95.56 126 TYR A CA 1
ATOM 1006 C C . TYR A 1 126 ? 6.294 10.580 -14.266 1.00 95.56 126 TYR A C 1
ATOM 1008 O O . TYR A 1 126 ? 7.421 11.068 -14.185 1.00 95.56 126 TYR A O 1
ATOM 1016 N N . MET A 1 127 ? 6.080 9.264 -14.176 1.00 96.69 127 MET A N 1
ATOM 1017 C CA . MET A 1 127 ? 7.142 8.264 -14.085 1.00 96.69 127 MET A CA 1
ATOM 1018 C C . MET A 1 127 ? 7.625 7.889 -15.489 1.00 96.69 127 MET A C 1
ATOM 1020 O O . MET A 1 127 ? 6.813 7.477 -16.318 1.00 96.69 127 MET A O 1
ATOM 1024 N N . HIS A 1 128 ? 8.929 8.007 -15.753 1.00 94.81 128 HIS A N 1
ATOM 1025 C CA . HIS A 1 128 ? 9.491 7.766 -17.088 1.00 94.81 128 HIS A CA 1
ATOM 1026 C C . HIS A 1 128 ? 9.423 6.289 -17.492 1.00 94.81 128 HIS A C 1
ATOM 1028 O O . HIS A 1 128 ? 9.006 5.965 -18.600 1.00 94.81 128 HIS A O 1
ATOM 1034 N N . GLU A 1 129 ? 9.816 5.392 -16.585 1.00 94.88 129 GLU A N 1
ATOM 1035 C CA . GLU A 1 129 ? 9.873 3.952 -16.838 1.00 94.88 129 GLU A CA 1
ATOM 1036 C C . GLU A 1 129 ? 8.714 3.237 -16.140 1.00 94.88 129 GLU A C 1
ATOM 1038 O O . GLU A 1 129 ? 8.689 3.101 -14.915 1.00 94.88 129 GLU A O 1
ATOM 1043 N N . GLN A 1 130 ? 7.754 2.763 -16.934 1.00 95.25 130 GLN A N 1
ATOM 1044 C CA . GLN A 1 130 ? 6.489 2.194 -16.460 1.00 95.25 130 GLN A CA 1
ATOM 1045 C C . GLN A 1 130 ? 6.470 0.662 -16.362 1.00 95.25 130 GLN A C 1
ATOM 1047 O O . GLN A 1 130 ? 5.425 0.070 -16.073 1.00 95.25 130 GLN A O 1
ATOM 1052 N N . SER A 1 131 ? 7.610 -0.012 -16.540 1.00 96.38 131 SER A N 1
ATOM 1053 C CA . SER A 1 131 ? 7.694 -1.457 -16.312 1.00 96.38 131 SER A CA 1
ATOM 1054 C C . SER A 1 131 ? 7.254 -1.851 -14.895 1.00 96.38 131 SER A C 1
ATOM 1056 O O . SER A 1 131 ? 7.484 -1.156 -13.902 1.00 96.38 131 SER A O 1
ATOM 1058 N N . GLY A 1 132 ? 6.551 -2.978 -14.800 1.00 96.62 132 GLY A N 1
ATOM 1059 C CA . GLY A 1 132 ? 5.960 -3.469 -13.556 1.00 96.62 132 GLY A CA 1
ATOM 1060 C C . GLY A 1 132 ? 4.644 -2.796 -13.140 1.00 96.62 132 GLY A C 1
ATOM 1061 O O . GLY A 1 132 ? 3.924 -3.393 -12.337 1.00 96.62 132 GLY A O 1
ATOM 1062 N N . LEU A 1 133 ? 4.261 -1.640 -13.711 1.00 96.88 133 LEU A N 1
ATOM 1063 C CA . LEU A 1 133 ? 2.958 -1.021 -13.421 1.00 96.88 133 LEU A CA 1
ATOM 1064 C C . LEU A 1 133 ? 1.766 -1.945 -13.709 1.00 96.88 133 LEU A C 1
ATOM 1066 O O . LEU A 1 133 ? 0.874 -1.991 -12.867 1.00 96.88 133 LEU A O 1
ATOM 1070 N N . PRO A 1 134 ? 1.714 -2.730 -14.807 1.00 97.88 134 PRO A N 1
ATOM 1071 C CA . PRO A 1 134 ? 0.589 -3.640 -15.030 1.00 97.88 134 PRO A CA 1
ATOM 1072 C C . PRO A 1 134 ? 0.397 -4.645 -13.886 1.00 97.88 134 PRO A C 1
ATOM 1074 O O . PRO A 1 134 ? -0.731 -4.917 -13.474 1.00 97.88 134 PRO A O 1
ATOM 1077 N N . LEU A 1 135 ? 1.495 -5.155 -13.317 1.00 98.06 135 LEU A N 1
ATOM 1078 C CA . LEU A 1 135 ? 1.456 -6.091 -12.193 1.00 98.06 135 LEU A CA 1
ATOM 1079 C C . LEU A 1 135 ? 1.047 -5.388 -10.887 1.00 98.06 135 LEU A C 1
ATOM 1081 O O . LEU A 1 135 ? 0.239 -5.921 -10.125 1.00 98.06 135 LEU A O 1
ATOM 1085 N N . LEU A 1 136 ? 1.541 -4.163 -10.669 1.00 98.06 136 LEU A N 1
ATOM 1086 C CA . LEU A 1 136 ? 1.136 -3.296 -9.559 1.00 98.06 136 LEU A CA 1
ATOM 1087 C C . LEU A 1 136 ? -0.367 -2.982 -9.593 1.00 98.06 136 LEU A C 1
ATOM 1089 O O . LEU A 1 136 ? -1.046 -3.135 -8.576 1.00 98.06 136 LEU A O 1
ATOM 1093 N N . ILE A 1 137 ? -0.877 -2.582 -10.764 1.00 97.88 137 ILE A N 1
ATOM 1094 C CA . ILE A 1 137 ? -2.287 -2.262 -11.021 1.00 97.88 137 ILE A CA 1
ATOM 1095 C C . ILE A 1 137 ? -3.147 -3.507 -10.837 1.00 97.88 137 ILE A C 1
ATOM 1097 O O . ILE A 1 137 ? -4.173 -3.433 -10.171 1.00 97.88 137 ILE A O 1
ATOM 1101 N N . THR A 1 138 ? -2.716 -4.663 -11.345 1.00 98.50 138 THR A N 1
ATOM 1102 C CA . THR A 1 138 ? -3.433 -5.928 -11.124 1.00 98.50 138 THR A CA 1
ATOM 1103 C C . THR A 1 138 ? -3.568 -6.215 -9.628 1.00 98.50 138 THR A C 1
ATOM 1105 O O . THR A 1 138 ? -4.666 -6.500 -9.158 1.00 98.50 138 THR A O 1
ATOM 1108 N N . GLY A 1 139 ? -2.494 -6.048 -8.847 1.00 98.50 139 GLY A N 1
ATOM 1109 C CA . GLY A 1 139 ? -2.566 -6.141 -7.386 1.00 98.50 139 GLY A CA 1
ATOM 1110 C C . GLY A 1 139 ? -3.520 -5.113 -6.759 1.00 98.50 139 GLY A C 1
ATOM 1111 O O . GLY A 1 139 ? -4.314 -5.461 -5.890 1.00 98.50 139 GLY A O 1
ATOM 1112 N N . ALA A 1 140 ? -3.516 -3.866 -7.239 1.00 97.75 140 ALA A N 1
ATOM 1113 C CA . ALA A 1 140 ? -4.440 -2.832 -6.769 1.00 97.75 140 ALA A CA 1
ATOM 1114 C C . ALA A 1 140 ? -5.914 -3.180 -7.050 1.00 97.75 140 ALA A C 1
ATOM 1116 O O . ALA A 1 140 ? -6.775 -2.966 -6.196 1.00 97.75 140 ALA A O 1
ATOM 1117 N N . LEU A 1 141 ? -6.204 -3.785 -8.205 1.00 98.12 141 LEU A N 1
ATOM 1118 C CA . LEU A 1 141 ? -7.537 -4.286 -8.539 1.00 98.12 141 LEU A CA 1
ATOM 1119 C C . LEU A 1 141 ? -7.977 -5.411 -7.594 1.00 98.12 141 LEU A C 1
ATOM 1121 O O . LEU A 1 141 ? -9.148 -5.449 -7.228 1.00 98.12 141 LEU A O 1
ATOM 1125 N N . PHE A 1 142 ? -7.066 -6.276 -7.134 1.00 98.44 142 PHE A N 1
ATOM 1126 C CA . PHE A 1 142 ? -7.385 -7.277 -6.109 1.00 98.44 142 PHE A CA 1
ATOM 1127 C C . PHE A 1 142 ? -7.749 -6.644 -4.759 1.00 98.44 142 PHE A C 1
ATOM 1129 O O . PHE A 1 142 ? -8.688 -7.118 -4.121 1.00 98.44 142 PHE A O 1
ATOM 1136 N N . TYR A 1 143 ? -7.085 -5.560 -4.334 1.00 97.75 143 TYR A N 1
ATOM 1137 C CA . TYR A 1 143 ? -7.527 -4.827 -3.139 1.00 97.75 143 TYR A CA 1
ATOM 1138 C C . TYR A 1 143 ? -8.939 -4.268 -3.320 1.00 97.75 143 TYR A C 1
ATOM 1140 O O . TYR A 1 143 ? -9.790 -4.483 -2.460 1.00 97.75 143 TYR A O 1
ATOM 1148 N N . LEU A 1 144 ? -9.206 -3.596 -4.446 1.00 96.94 144 LEU A N 1
ATOM 1149 C CA . LEU A 1 144 ? -10.522 -3.020 -4.744 1.00 96.94 144 LEU A CA 1
ATOM 1150 C C . LEU A 1 144 ? -11.617 -4.089 -4.825 1.00 96.94 144 LEU A C 1
ATOM 1152 O O . LEU A 1 144 ? -12.695 -3.910 -4.267 1.00 96.94 144 LEU A O 1
ATO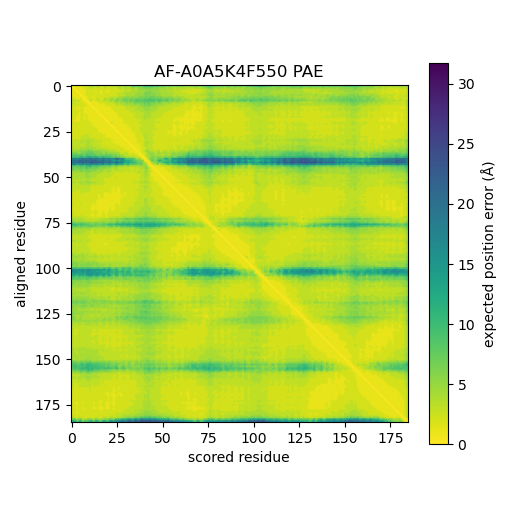M 1156 N N . PHE A 1 145 ? -11.335 -5.221 -5.467 1.00 97.88 145 PHE A N 1
ATOM 1157 C CA . PHE A 1 145 ? -12.241 -6.364 -5.509 1.00 97.88 145 PHE A CA 1
ATOM 1158 C C . PHE A 1 145 ? -12.500 -6.926 -4.106 1.00 97.88 145 PHE A C 1
ATOM 1160 O O . PHE A 1 145 ? -13.647 -7.175 -3.738 1.00 97.88 145 PHE A O 1
ATOM 1167 N N . GLY A 1 146 ? -11.456 -7.037 -3.281 1.00 97.56 146 GLY A N 1
ATOM 1168 C CA . GLY A 1 146 ? -11.566 -7.450 -1.886 1.00 97.56 146 GLY A CA 1
ATOM 1169 C C . GLY A 1 146 ? -12.517 -6.569 -1.070 1.00 97.56 146 GLY A C 1
ATOM 1170 O O . GLY A 1 146 ? -13.251 -7.093 -0.233 1.00 97.56 146 GLY A O 1
ATOM 1171 N N . VAL A 1 147 ? -12.573 -5.255 -1.324 1.00 96.25 147 VAL A N 1
ATOM 1172 C CA . VAL A 1 147 ? -13.474 -4.328 -0.606 1.00 96.25 147 VAL A CA 1
ATOM 1173 C C . VAL A 1 147 ? -14.943 -4.758 -0.688 1.00 96.25 147 VAL A C 1
ATOM 1175 O O . VAL A 1 147 ? -15.689 -4.550 0.270 1.00 96.25 147 VAL A O 1
ATOM 1178 N N . ILE A 1 148 ? -15.359 -5.403 -1.782 1.00 96.75 148 ILE A N 1
ATOM 1179 C CA . ILE A 1 148 ? -16.714 -5.955 -1.921 1.00 96.75 148 ILE A CA 1
ATOM 1180 C C . ILE A 1 148 ? -16.969 -6.991 -0.818 1.00 96.75 148 ILE A C 1
ATOM 1182 O O . ILE A 1 148 ? -17.971 -6.903 -0.114 1.00 96.75 148 ILE A O 1
ATOM 1186 N N . PHE A 1 149 ? -16.037 -7.921 -0.601 1.00 96.44 149 PHE A N 1
ATOM 1187 C CA . PHE A 1 149 ? -16.151 -8.941 0.447 1.00 96.44 149 PHE A CA 1
ATOM 1188 C C . PHE A 1 149 ? -16.008 -8.366 1.853 1.00 96.44 149 PHE A C 1
ATOM 1190 O O . PHE A 1 149 ? -16.706 -8.815 2.754 1.00 96.44 149 PHE A O 1
ATOM 1197 N N . PHE A 1 150 ? -15.184 -7.333 2.036 1.00 94.25 150 PHE A N 1
ATOM 1198 C CA . PHE A 1 150 ? -15.111 -6.610 3.307 1.00 94.25 150 PHE A CA 1
ATOM 1199 C C . PHE A 1 150 ? -16.456 -5.963 3.674 1.00 94.25 150 PHE A C 1
ATOM 1201 O O . PHE A 1 150 ? -16.903 -6.044 4.812 1.00 94.25 150 PHE A O 1
ATOM 1208 N N . LYS A 1 151 ? -17.149 -5.356 2.702 1.00 94.19 151 LYS A N 1
ATOM 1209 C CA . LYS A 1 151 ? -18.494 -4.786 2.900 1.00 94.19 151 LYS A CA 1
ATOM 1210 C C . LYS A 1 151 ? -19.572 -5.850 3.117 1.00 94.19 151 LYS A C 1
ATOM 1212 O O . LYS A 1 151 ? -20.558 -5.573 3.793 1.00 94.19 151 LYS A O 1
ATOM 1217 N N . LEU A 1 152 ? -19.392 -7.036 2.538 1.00 95.12 152 LEU A N 1
ATOM 1218 C CA . LEU A 1 152 ? -20.276 -8.194 2.704 1.00 95.12 152 LEU A CA 1
ATOM 1219 C C . LEU A 1 152 ? -19.930 -9.036 3.940 1.00 95.12 152 LEU A C 1
ATOM 1221 O O . LEU A 1 152 ? -20.553 -10.079 4.162 1.00 95.12 152 LEU A O 1
ATOM 1225 N N . ASP A 1 153 ? -18.967 -8.600 4.754 1.00 91.44 153 ASP A N 1
ATOM 1226 C CA . ASP A 1 153 ? -18.660 -9.250 6.019 1.00 91.44 153 ASP A CA 1
ATOM 1227 C C . ASP A 1 153 ? -19.899 -9.261 6.931 1.00 91.44 153 ASP A C 1
ATOM 1229 O O . ASP A 1 153 ? -20.707 -8.327 6.947 1.00 91.44 153 ASP A O 1
ATOM 1233 N N . GLY A 1 154 ? -20.121 -10.389 7.602 1.00 90.38 154 GLY A N 1
ATOM 1234 C CA . GLY A 1 154 ? -21.353 -10.688 8.339 1.00 90.38 154 GLY A CA 1
ATOM 1235 C C . GLY A 1 154 ? -22.585 -11.049 7.489 1.00 90.38 154 GLY A C 1
ATOM 1236 O O . GLY A 1 154 ? -23.544 -11.576 8.047 1.00 90.38 154 GLY A O 1
ATOM 1237 N N . HIS A 1 155 ? -22.574 -10.832 6.167 1.00 93.00 155 HIS A N 1
ATOM 1238 C CA . HIS A 1 155 ? -23.687 -11.198 5.273 1.00 93.00 155 HIS A CA 1
ATOM 1239 C C . HIS A 1 155 ? -23.453 -12.534 4.562 1.00 93.00 155 HIS A C 1
ATOM 1241 O O . HIS A 1 155 ? -24.384 -13.317 4.385 1.00 93.00 155 HIS A O 1
ATOM 1247 N N . ILE A 1 156 ? -22.211 -12.796 4.147 1.00 93.06 156 ILE A N 1
ATOM 1248 C CA . ILE A 1 156 ? -21.811 -14.033 3.467 1.00 93.06 156 ILE A CA 1
ATOM 1249 C C . ILE A 1 156 ? -20.825 -14.790 4.367 1.00 93.06 156 ILE A C 1
ATOM 1251 O O . ILE A 1 156 ? -19.875 -14.181 4.873 1.00 93.06 156 ILE A O 1
ATOM 1255 N N . PRO A 1 157 ? -20.999 -16.112 4.574 1.00 93.00 157 PRO A N 1
ATOM 1256 C CA . PRO A 1 157 ? -20.046 -16.894 5.353 1.00 93.00 157 PRO A CA 1
ATOM 1257 C C . PRO A 1 157 ? -18.650 -16.804 4.729 1.00 93.00 157 PRO A C 1
ATOM 1259 O O . PRO A 1 157 ? -18.495 -16.916 3.516 1.00 93.00 157 PRO A O 1
ATOM 1262 N N . LEU A 1 158 ? -17.629 -16.619 5.571 1.00 94.19 158 LEU A N 1
ATOM 1263 C CA . LEU A 1 158 ? -16.220 -16.508 5.167 1.00 94.19 158 LEU A CA 1
ATOM 1264 C C . LEU A 1 158 ? -15.872 -15.286 4.295 1.00 94.19 158 LEU A C 1
ATOM 1266 O O . LEU A 1 158 ? -14.745 -15.216 3.808 1.00 94.19 158 LEU A O 1
ATOM 1270 N N . ALA A 1 159 ? -16.759 -14.297 4.130 1.00 96.75 159 ALA A N 1
ATOM 1271 C CA . ALA A 1 159 ? -16.451 -13.084 3.363 1.00 96.75 159 ALA A CA 1
ATOM 1272 C C . ALA A 1 159 ? -15.181 -12.374 3.868 1.00 96.75 159 ALA A C 1
ATOM 1274 O O . ALA A 1 159 ? -14.317 -12.012 3.071 1.00 96.75 159 ALA A O 1
ATOM 1275 N N . HIS A 1 160 ? -15.004 -12.296 5.190 1.00 94.69 160 HIS A N 1
ATOM 1276 C CA . HIS A 1 160 ? -13.778 -11.793 5.810 1.00 94.69 160 HIS A CA 1
ATOM 1277 C C . HIS A 1 160 ? -12.516 -12.572 5.394 1.00 94.69 160 HIS A C 1
ATOM 1279 O O . HIS A 1 160 ? -11.473 -11.993 5.095 1.00 94.69 160 HIS A O 1
ATOM 1285 N N . ALA A 1 161 ? -12.604 -13.903 5.321 1.00 95.50 161 ALA A N 1
ATOM 1286 C CA . ALA A 1 161 ? -11.484 -14.742 4.901 1.00 95.50 161 ALA A CA 1
ATOM 1287 C C . ALA A 1 161 ? -11.167 -14.553 3.408 1.00 95.50 161 ALA A C 1
ATOM 1289 O O . ALA A 1 161 ? -9.999 -14.454 3.036 1.00 95.50 161 ALA A O 1
ATOM 1290 N N . ILE A 1 162 ? -12.193 -14.429 2.557 1.00 97.12 162 ILE A N 1
ATOM 1291 C CA . ILE A 1 162 ? -12.021 -14.127 1.127 1.00 97.12 162 ILE A CA 1
ATOM 1292 C C . ILE A 1 162 ? -11.347 -12.762 0.947 1.00 97.12 162 ILE A C 1
ATOM 1294 O O . ILE A 1 162 ? -10.454 -12.625 0.107 1.00 97.12 162 ILE A O 1
ATOM 1298 N N . TRP A 1 163 ? -11.713 -11.767 1.762 1.00 97.19 163 TRP A N 1
ATOM 1299 C CA . TRP A 1 163 ? -11.037 -10.472 1.780 1.00 97.19 163 TRP A CA 1
ATOM 1300 C C . TRP A 1 163 ? -9.538 -10.616 2.081 1.00 97.19 163 TRP A C 1
ATOM 1302 O O . TRP A 1 163 ? -8.718 -10.108 1.313 1.00 97.19 163 TRP A O 1
ATOM 1312 N N . HIS A 1 164 ? -9.158 -11.386 3.108 1.00 96.50 164 HIS A N 1
ATOM 1313 C CA . HIS A 1 164 ? -7.747 -11.672 3.392 1.00 96.50 164 HIS A CA 1
ATOM 1314 C C . HIS A 1 164 ? -7.029 -12.375 2.235 1.00 96.50 164 HIS A C 1
ATOM 1316 O O . HIS A 1 164 ? -5.889 -12.024 1.925 1.00 96.50 164 HIS A O 1
ATOM 1322 N N . CYS A 1 165 ? -7.676 -13.329 1.557 1.00 98.00 165 CYS A N 1
ATOM 1323 C CA . CYS A 1 165 ? -7.107 -13.960 0.365 1.00 98.00 165 CYS A CA 1
ATOM 1324 C C . CYS A 1 165 ? -6.842 -12.935 -0.749 1.00 98.00 165 CYS A C 1
ATOM 1326 O O . CYS A 1 165 ? -5.771 -12.961 -1.356 1.00 98.00 165 CYS A O 1
ATOM 1328 N N . CYS A 1 166 ? -7.768 -11.999 -0.988 1.00 98.25 166 CYS A N 1
ATOM 1329 C CA . CYS A 1 166 ? -7.577 -10.924 -1.967 1.00 98.25 166 CYS A CA 1
ATOM 1330 C C . CYS A 1 166 ? -6.389 -10.026 -1.593 1.00 98.25 166 CYS A C 1
ATOM 1332 O O . CYS A 1 166 ? -5.547 -9.741 -2.444 1.00 98.25 166 CYS A O 1
ATOM 1334 N N . VAL A 1 167 ? -6.286 -9.631 -0.318 1.00 98.06 167 VAL A N 1
ATOM 1335 C CA . VAL A 1 167 ? -5.160 -8.841 0.211 1.00 98.06 167 VAL A CA 1
ATOM 1336 C C . VAL A 1 167 ? -3.836 -9.584 0.021 1.00 98.06 167 VAL A C 1
ATOM 1338 O O . VAL A 1 167 ? -2.864 -8.999 -0.449 1.00 98.06 167 VAL A O 1
ATOM 1341 N N . PHE A 1 168 ? -3.789 -10.882 0.321 1.00 98.25 168 PHE A N 1
ATOM 1342 C CA . PHE A 1 168 ? -2.588 -11.694 0.137 1.00 98.25 168 PHE A CA 1
ATOM 1343 C C . PHE A 1 168 ? -2.159 -11.785 -1.331 1.00 98.25 168 PHE A C 1
ATOM 1345 O O . PHE A 1 168 ? -0.984 -11.572 -1.633 1.00 98.25 168 PHE A O 1
ATOM 1352 N N . ILE A 1 169 ? -3.094 -12.048 -2.250 1.00 98.56 169 ILE A N 1
ATOM 1353 C CA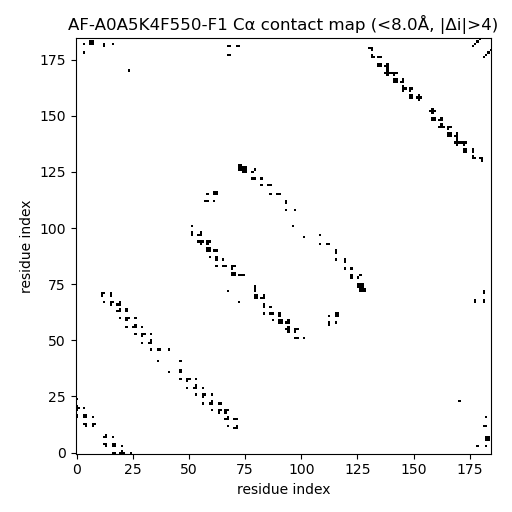 . ILE A 1 169 ? -2.811 -12.096 -3.692 1.00 98.56 169 ILE A CA 1
ATOM 1354 C C . ILE A 1 169 ? -2.303 -10.736 -4.178 1.00 98.56 169 ILE A C 1
ATOM 1356 O O . ILE A 1 169 ? -1.297 -10.674 -4.884 1.00 98.56 169 ILE A O 1
ATOM 1360 N N . ALA A 1 170 ? -2.946 -9.643 -3.762 1.00 98.69 170 ALA A N 1
ATOM 1361 C CA . ALA A 1 170 ? -2.516 -8.293 -4.098 1.00 98.69 170 ALA A CA 1
ATOM 1362 C C . ALA A 1 170 ? -1.073 -8.024 -3.642 1.00 98.69 170 ALA A C 1
ATOM 1364 O O . ALA A 1 170 ? -0.237 -7.627 -4.457 1.00 98.69 170 ALA A O 1
ATOM 1365 N N . ILE A 1 171 ? -0.750 -8.317 -2.376 1.00 98.50 171 ILE A N 1
ATOM 1366 C CA . ILE A 1 171 ? 0.608 -8.177 -1.832 1.00 98.50 171 ILE A CA 1
ATOM 1367 C C . ILE A 1 171 ? 1.591 -9.055 -2.595 1.00 98.50 171 ILE A C 1
ATOM 1369 O O . ILE A 1 171 ? 2.679 -8.595 -2.922 1.00 98.50 171 ILE A O 1
ATOM 1373 N N . PHE A 1 172 ? 1.230 -10.298 -2.910 1.00 98.44 172 PHE A N 1
ATOM 1374 C CA . PHE A 1 172 ? 2.094 -11.204 -3.658 1.00 98.44 172 PHE A CA 1
ATOM 1375 C C . PHE A 1 172 ? 2.442 -10.642 -5.043 1.00 98.44 172 PHE A C 1
ATOM 1377 O O . PHE A 1 172 ? 3.616 -10.607 -5.414 1.00 98.44 172 PHE A O 1
ATOM 1384 N N . LEU A 1 173 ? 1.455 -10.152 -5.798 1.00 98.62 173 LEU A N 1
ATOM 1385 C CA . LEU A 1 173 ? 1.681 -9.552 -7.116 1.00 98.62 173 LEU A CA 1
ATOM 1386 C C . LEU A 1 173 ? 2.563 -8.301 -7.014 1.00 98.62 173 LEU A C 1
ATOM 1388 O O . LEU A 1 173 ? 3.561 -8.185 -7.724 1.00 98.62 173 LEU A O 1
ATOM 1392 N N . GLN A 1 174 ? 2.251 -7.397 -6.084 1.00 98.44 174 GLN A N 1
ATOM 1393 C CA . GLN A 1 174 ? 3.014 -6.161 -5.889 1.00 98.44 174 GLN A CA 1
ATOM 1394 C C . GLN A 1 174 ? 4.433 -6.422 -5.371 1.00 98.44 174 GLN A C 1
ATOM 1396 O O . GLN A 1 174 ? 5.376 -5.769 -5.811 1.00 98.44 174 GLN A O 1
ATOM 1401 N N . PHE A 1 175 ? 4.617 -7.422 -4.510 1.00 98.31 175 PHE A N 1
ATOM 1402 C CA . PHE A 1 175 ? 5.929 -7.852 -4.046 1.00 98.31 175 PHE A CA 1
ATOM 1403 C C . PHE A 1 175 ? 6.791 -8.358 -5.202 1.00 98.31 175 PHE A C 1
ATOM 1405 O O . PHE A 1 175 ? 7.953 -7.972 -5.307 1.00 98.31 175 PHE A O 1
ATOM 1412 N N . ASN A 1 176 ? 6.227 -9.177 -6.096 1.00 97.88 176 ASN A N 1
ATOM 1413 C CA . ASN A 1 176 ? 6.933 -9.631 -7.295 1.00 97.88 176 ASN A CA 1
ATOM 1414 C C . ASN A 1 176 ? 7.229 -8.473 -8.258 1.00 97.88 176 ASN A C 1
ATOM 1416 O O . ASN A 1 176 ? 8.289 -8.472 -8.886 1.00 97.88 176 ASN A O 1
ATOM 1420 N N . ALA A 1 177 ? 6.346 -7.472 -8.340 1.00 98.06 177 ALA A N 1
ATOM 1421 C CA . ALA A 1 177 ? 6.593 -6.266 -9.122 1.00 98.06 177 ALA A CA 1
ATOM 1422 C C . ALA A 1 177 ? 7.801 -5.481 -8.578 1.00 98.06 177 ALA A C 1
ATOM 1424 O O . ALA A 1 177 ? 8.717 -5.161 -9.329 1.00 98.06 177 ALA A O 1
ATOM 1425 N N . VAL A 1 178 ? 7.852 -5.242 -7.264 1.00 98.12 178 VAL A N 1
ATOM 1426 C CA . VAL A 1 178 ? 8.982 -4.562 -6.611 1.00 98.12 178 VAL A CA 1
ATOM 1427 C C . VAL A 1 178 ? 10.276 -5.374 -6.745 1.00 98.12 178 VAL A C 1
ATOM 1429 O O . VAL A 1 178 ? 11.307 -4.832 -7.139 1.00 98.12 178 VAL A O 1
ATOM 1432 N N . ASP A 1 179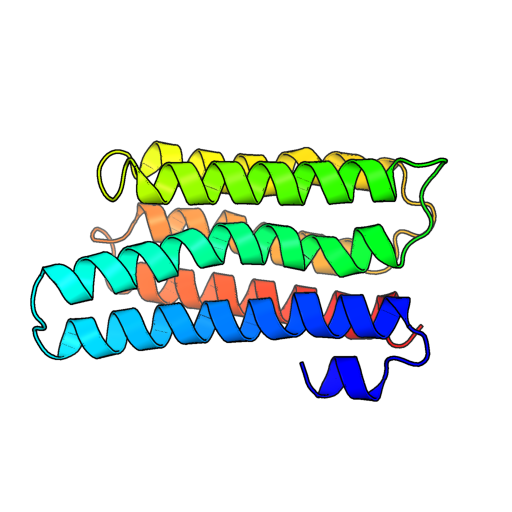 ? 10.231 -6.678 -6.461 1.00 97.50 179 ASP A N 1
ATOM 1433 C CA . ASP A 1 179 ? 11.393 -7.571 -6.547 1.00 97.50 179 ASP A CA 1
ATOM 1434 C C . ASP A 1 179 ? 11.999 -7.577 -7.956 1.00 97.50 179 ASP A C 1
ATOM 1436 O O . ASP A 1 179 ? 13.207 -7.399 -8.107 1.00 97.50 179 ASP A O 1
ATOM 1440 N N . THR A 1 180 ? 11.163 -7.752 -8.981 1.00 96.62 180 THR A N 1
ATOM 1441 C CA . THR A 1 180 ? 11.613 -7.945 -10.367 1.00 96.62 180 THR A CA 1
ATOM 1442 C C . THR A 1 180 ? 11.996 -6.630 -11.032 1.00 96.62 180 THR A C 1
ATOM 1444 O O . THR A 1 180 ? 13.036 -6.564 -11.674 1.00 96.62 180 THR A O 1
ATOM 1447 N N . PHE A 1 181 ? 11.182 -5.582 -10.875 1.00 97.12 181 PHE A N 1
ATOM 1448 C CA . PHE A 1 181 ? 11.318 -4.369 -11.684 1.00 97.12 181 PHE A CA 1
ATOM 1449 C C . PHE A 1 181 ? 12.062 -3.224 -10.994 1.00 97.12 181 PHE A C 1
ATOM 1451 O O . PHE A 1 181 ? 12.506 -2.312 -11.690 1.00 97.12 181 PHE A O 1
ATOM 1458 N N . LEU A 1 182 ? 12.192 -3.248 -9.661 1.00 96.88 182 LEU A N 1
ATOM 1459 C CA . LEU A 1 182 ? 12.810 -2.154 -8.899 1.00 96.88 182 LEU A CA 1
ATOM 1460 C C . LEU A 1 182 ? 14.094 -2.564 -8.177 1.00 96.88 182 LEU A C 1
ATOM 1462 O O . LEU A 1 182 ? 15.036 -1.782 -8.116 1.00 96.88 182 LEU A O 1
ATOM 1466 N N . ILE A 1 183 ? 14.127 -3.764 -7.589 1.00 94.94 183 ILE A N 1
ATOM 1467 C CA . ILE A 1 183 ? 15.289 -4.216 -6.811 1.00 94.94 183 ILE A CA 1
ATOM 1468 C C . ILE A 1 183 ? 16.293 -4.973 -7.686 1.00 94.94 183 ILE A C 1
ATOM 1470 O O . ILE A 1 183 ? 17.486 -4.698 -7.597 1.00 94.94 183 ILE A O 1
ATOM 1474 N N . THR A 1 184 ? 15.821 -5.912 -8.516 1.00 88.62 184 THR A N 1
ATOM 1475 C CA . THR A 1 184 ? 16.692 -6.761 -9.356 1.00 88.62 184 THR A CA 1
ATOM 1476 C C . THR A 1 184 ? 17.213 -6.043 -10.611 1.00 88.62 184 THR A C 1
ATOM 1478 O O . THR A 1 184 ? 18.237 -6.462 -11.141 1.00 88.62 184 THR A O 1
ATOM 1481 N N . ASN A 1 185 ? 16.524 -4.993 -11.076 1.00 72.19 185 ASN A N 1
ATOM 1482 C CA . ASN A 1 185 ? 16.941 -4.185 -12.232 1.00 72.19 185 ASN A CA 1
ATOM 1483 C C . ASN A 1 185 ? 18.144 -3.284 -11.940 1.00 72.19 185 ASN A C 1
ATOM 1485 O O . ASN A 1 185 ? 18.299 -2.846 -10.773 1.00 72.19 185 ASN A O 1
#

Radius of gyration: 16.8 Å; Cα contacts (8 Å, |Δi|>4): 201; chains: 1; bounding box: 47×34×45 Å

Foldseek 3Di:
DVLQCVLAPDPLSNVLCCQQVVLVVQQVVLVVVLVVCVVVVDDPVVNLVSLLSNLLSLLSNLLSLLSLVLRQFDFDDNLSVVLSVVLVVLSVVLSVCCVVQPPNCVPVNVVSSVCSNPVSVVSCVRTPDCQLVVLLVVLVVLQVVLVVLVVCVVVDPCSVVSSVVSNVSSSVSSVCSSSPPRRND